Protein AF-A0A7S4W7D2-F1 (afdb_monomer)

Foldseek 3Di:
DPLVVVLVVLVVVLVVLVVVLVVLVVVLVVVLVVLVVLLVCLCVVAQVVVVVVVLPDDPLDPDDDPVPCPDPVLVVLLVVLVVLLVCLVPPVVVVQVVCCVVPVDHPNVVNPDDDSVVVSVVVSVVVVVVVVVVVVVSVLSVLSNDLQPVQDRDDPVSNVVSVVVLVVQVVLQARRNLSSSCSPPPPPDPVNVVSVQRGVVHPSVVVSVVSVVVSVVSVVVSVVSVVVVVVVVVVVVVVLVVLVVVLVVLVVVLVVDPDDPVVSVVSVVVSVVSVVVSVVSVVD

Radius of gyration: 46.89 Å; Cα contacts (8 Å, |Δi|>4): 170; chains: 1; bounding box: 117×36×134 Å

Mean predicted aligned error: 14.45 Å

Organism: NCBI:txid311494

Secondary structure (DSSP, 8-state):
--HHHHHHHHHHHHHHHHHHHHHHHHHHHHHHHHHHHHHHHHIIIIIHHHHTTT-S---SS----SSGGGSHHHHHHHHHHHHHHHHIIIIIHHHHHHHHHHH----GGGG----HHHHHHHHHHHHHHHHHHHHHHHHHHHHHH-TTGGG-S--HHHHHHHHHHHHHHHHTTPPTTHHHHHHHHTTT-HHHHHHGGGSTT-HHHHHHHHHHHHHHHHHHHHHHHHHHHHHHHHHHHHHHHHHHHHHHHHHHHHHH----HHHHHHHHHHHHHHHHHHHHHS--

Solvent-accessible surface area (backbone atoms only — not comparable to full-atom values): 15692 Å² total; per-residue (Å²): 129,54,70,65,58,52,40,52,51,44,50,49,53,30,52,53,38,54,50,49,52,54,50,49,52,52,48,50,54,52,51,30,53,49,35,50,51,50,38,52,48,44,38,66,74,48,35,51,61,46,42,76,73,68,64,74,79,68,59,74,66,83,78,68,78,79,66,58,72,76,36,69,67,45,50,52,50,45,51,50,46,41,52,52,50,54,42,30,69,74,52,46,46,63,52,32,56,53,43,30,75,75,69,73,51,80,55,58,70,82,62,69,68,73,58,48,69,56,51,42,50,50,54,50,50,54,51,52,54,50,50,52,55,51,52,54,50,50,53,52,50,50,35,60,64,31,41,63,49,93,77,58,84,60,46,76,64,55,51,55,49,53,52,49,53,49,51,51,44,34,73,72,64,19,57,60,49,57,64,48,38,38,52,78,33,62,97,74,39,75,64,45,67,54,55,60,33,42,34,73,97,16,70,49,50,55,54,51,55,52,48,52,54,50,32,52,52,33,51,53,48,40,56,51,41,53,53,51,44,53,51,51,52,53,52,48,54,50,50,52,50,51,50,49,56,50,52,52,52,50,50,55,49,59,74,70,56,96,60,57,77,66,61,47,51,54,51,52,51,51,49,52,50,51,49,55,52,52,55,58,66,74,76,111

Sequence (284 aa):
ASASSELESVSAELKDAERSSNLVAKLKTTVEAVMELMDGFAEAALREPVRNVGFDDFPDDLSFPDPLETTQVAGDTKSSIAAVRDYCDNTALPAFAALKKSSSIDLAPLCEFEEPEAVFADITAQVKQRQSLVRNAIEQVIAMLTPYKFKQMLSKEAFAQAEEEDRDLVSEGQLAGLEKVKSVYMGKSSFYKYLIKWRLNGPFLKLIDQLEVLSDELAQAVETAKKNLAALQANLLAAQKELQDNIDKLAEAALKVDNSAAEKAELEECVESLKRQSTSMATN

Nearest PDB structures (foldseek):
  3ja6-assembly1_I  TM=3.478E-01  e=6.953E-02  Escherichia coli
  5nnv-assembly2_B  TM=2.247E-01  e=2.064E+00  Bacillus subtilis subsp. subtilis str. 168
  6l7e-assembly1_B  TM=2.392E-01  e=3.822E+00  Photorhabdus luminescens
  8auc-assembly3_A  TM=2.808E-01  e=9.153E+00  Corynebacterium glutamicum ATCC 13032
  7sqc-assembly1_1K  TM=2.058E-01  e=4.942E+00  Chlamydomonas reinhardtii

Structure (mmCIF, N/CA/C/O backbone):
data_AF-A0A7S4W7D2-F1
#
_entry.id   AF-A0A7S4W7D2-F1
#
loop_
_atom_site.group_PDB
_atom_site.id
_atom_site.type_symbol
_atom_site.label_atom_id
_atom_site.label_alt_id
_atom_site.label_comp_id
_atom_site.label_asym_id
_atom_site.label_entity_id
_atom_site.label_seq_id
_atom_site.pdbx_PDB_ins_code
_atom_site.Cartn_x
_atom_site.Cartn_y
_atom_site.Cartn_z
_atom_site.occupancy
_atom_site.B_iso_or_equiv
_atom_site.auth_seq_id
_atom_site.auth_comp_id
_atom_site.auth_asym_id
_atom_site.auth_atom_id
_atom_site.pdbx_PDB_model_num
ATOM 1 N N . ALA A 1 1 ? -27.266 -18.443 43.533 1.00 50.03 1 ALA A N 1
ATOM 2 C CA . ALA A 1 1 ? -26.670 -17.097 43.438 1.00 50.03 1 ALA A CA 1
ATOM 3 C C . ALA A 1 1 ? -27.770 -16.096 43.760 1.00 50.03 1 ALA A C 1
ATOM 5 O O . ALA A 1 1 ? -28.900 -16.348 43.357 1.00 50.03 1 ALA A O 1
ATOM 6 N N . SER A 1 2 ? -27.518 -15.059 44.564 1.00 65.88 2 SER A N 1
ATOM 7 C CA . SER A 1 2 ? -28.537 -14.019 44.766 1.00 65.88 2 SER A CA 1
ATOM 8 C C . SER A 1 2 ? -28.629 -13.184 43.484 1.00 65.88 2 SER A C 1
ATOM 10 O O . SER A 1 2 ? -27.629 -13.028 42.785 1.00 65.88 2 SER A O 1
ATOM 12 N N . ALA A 1 3 ? -29.800 -12.624 43.167 1.00 66.88 3 ALA A N 1
ATOM 13 C CA . ALA A 1 3 ? -29.959 -11.751 41.995 1.00 66.88 3 ALA A CA 1
ATOM 14 C C . ALA A 1 3 ? -28.960 -10.569 41.995 1.00 66.88 3 ALA A C 1
ATOM 16 O O . ALA A 1 3 ? -28.583 -10.070 40.939 1.00 66.88 3 ALA A O 1
ATOM 17 N N . SER A 1 4 ? -28.482 -10.164 43.181 1.00 73.25 4 SER A N 1
ATOM 18 C CA . SER A 1 4 ? -27.415 -9.169 43.347 1.00 73.25 4 SER A CA 1
ATOM 19 C C . SER A 1 4 ? -26.052 -9.674 42.868 1.00 73.25 4 SER A C 1
ATOM 21 O O . SER A 1 4 ? -25.372 -8.960 42.140 1.00 73.25 4 SER A O 1
ATOM 23 N N . SER A 1 5 ? -25.654 -10.907 43.217 1.00 77.44 5 SER A N 1
ATOM 24 C CA . SER A 1 5 ? -24.346 -11.440 42.801 1.00 77.44 5 SER A CA 1
ATOM 25 C C . SER A 1 5 ? -24.274 -11.685 41.292 1.00 77.44 5 SER A C 1
ATOM 27 O O . SER A 1 5 ? -23.215 -11.562 40.688 1.00 77.44 5 SER A O 1
ATOM 29 N N . GLU A 1 6 ? -25.403 -12.046 40.678 1.00 78.44 6 GLU A N 1
ATOM 30 C CA . GLU A 1 6 ? -25.500 -12.241 39.228 1.00 78.44 6 GLU A CA 1
ATOM 31 C C . GLU A 1 6 ? -25.408 -10.903 38.475 1.00 78.44 6 GLU A C 1
ATOM 33 O O . GLU A 1 6 ? -24.648 -10.787 37.516 1.00 78.44 6 GLU A O 1
ATOM 38 N N . LEU A 1 7 ? -26.075 -9.853 38.972 1.00 83.69 7 LEU A N 1
ATOM 39 C CA . LEU A 1 7 ? -25.950 -8.496 38.430 1.00 83.69 7 LEU A CA 1
ATOM 40 C C . LEU A 1 7 ? -24.518 -7.949 38.547 1.00 83.69 7 LEU A C 1
ATOM 42 O O . LEU A 1 7 ? -24.025 -7.320 37.610 1.00 83.69 7 LEU A O 1
ATOM 46 N N . GLU A 1 8 ? -23.851 -8.180 39.681 1.00 84.19 8 GLU A N 1
ATOM 47 C CA . GLU A 1 8 ? -22.458 -7.772 39.897 1.00 84.19 8 GLU A CA 1
ATOM 48 C C . GLU A 1 8 ? -21.503 -8.450 38.907 1.00 84.19 8 GLU A C 1
ATOM 50 O O . GLU A 1 8 ? -20.660 -7.766 38.325 1.00 84.19 8 GLU A O 1
ATOM 55 N N . SER A 1 9 ? -21.673 -9.756 38.665 1.00 83.50 9 SER A N 1
ATOM 56 C CA . SER A 1 9 ? -20.850 -10.521 37.715 1.00 83.50 9 SER A CA 1
ATOM 57 C C . SER A 1 9 ? -20.992 -9.996 36.287 1.00 83.50 9 SER A C 1
ATOM 59 O O . SER A 1 9 ? -20.002 -9.615 35.668 1.00 83.50 9 SER A O 1
ATOM 61 N N . VAL A 1 10 ? -22.225 -9.889 35.782 1.00 84.50 10 VAL A N 1
ATOM 62 C CA . VAL A 1 10 ? -22.479 -9.447 34.398 1.00 84.50 10 VAL A CA 1
ATOM 63 C C . VAL A 1 10 ? -22.053 -7.985 34.198 1.00 84.50 10 VAL A C 1
ATOM 65 O O . VAL A 1 10 ? -21.522 -7.619 33.152 1.00 84.50 10 VAL A O 1
ATOM 68 N N . SER A 1 11 ? -22.207 -7.138 35.223 1.00 83.12 11 SER A N 1
ATOM 69 C CA . SER A 1 11 ? -21.730 -5.747 35.175 1.00 83.12 11 SER A CA 1
ATOM 70 C C . SER A 1 11 ? -20.203 -5.642 35.141 1.00 83.12 11 SER A C 1
ATOM 72 O O . SER A 1 11 ? -19.670 -4.689 34.570 1.00 83.12 11 SER A O 1
ATOM 74 N N . ALA A 1 12 ? -19.489 -6.572 35.781 1.00 82.81 12 ALA A N 1
ATOM 75 C CA . ALA A 1 12 ? -18.033 -6.632 35.714 1.00 82.81 12 ALA A CA 1
ATOM 76 C C . ALA A 1 12 ? -17.566 -7.078 34.321 1.00 82.81 12 ALA A C 1
ATOM 78 O O . ALA A 1 12 ? -16.702 -6.425 33.739 1.00 82.81 12 ALA A O 1
ATOM 79 N N . GLU A 1 13 ? -18.201 -8.107 33.755 1.00 82.88 13 GLU A N 1
ATOM 80 C CA . GLU A 1 13 ? -17.912 -8.593 32.400 1.00 82.88 13 GLU A CA 1
ATOM 81 C C . GLU A 1 13 ? -18.147 -7.511 31.335 1.00 82.88 13 GLU A C 1
ATOM 83 O O . GLU A 1 13 ? -17.305 -7.323 30.456 1.00 82.88 13 GLU A O 1
ATOM 88 N N . LEU A 1 14 ? -19.229 -6.728 31.451 1.00 85.12 14 LEU A N 1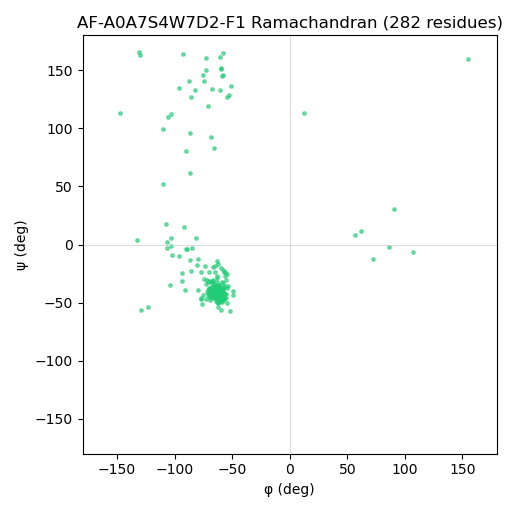
ATOM 89 C CA . LEU A 1 14 ? -19.489 -5.600 30.549 1.00 85.12 14 LEU A CA 1
ATOM 90 C C . LEU A 1 14 ? -18.372 -4.547 30.609 1.00 85.12 14 LEU A C 1
ATOM 92 O O . LEU A 1 14 ? -17.884 -4.101 29.573 1.00 85.12 14 LEU A O 1
ATOM 96 N N . LYS A 1 15 ? -17.915 -4.178 31.813 1.00 79.62 15 LYS A N 1
ATOM 97 C CA . LYS A 1 15 ? -16.810 -3.215 31.978 1.00 79.62 15 LYS A CA 1
ATOM 98 C C . LYS A 1 15 ? -15.511 -3.718 31.353 1.00 79.62 15 LYS A C 1
ATOM 100 O O . LYS A 1 15 ? -14.749 -2.924 30.797 1.00 79.62 15 LYS A O 1
ATOM 105 N N . ASP A 1 16 ? -15.243 -5.017 31.446 1.00 75.88 16 ASP A N 1
ATOM 106 C CA . ASP A 1 16 ? -14.064 -5.625 30.831 1.00 75.88 16 ASP A CA 1
ATOM 107 C C . ASP A 1 16 ? -14.169 -5.654 29.296 1.00 75.88 16 ASP A C 1
ATOM 109 O O . ASP A 1 16 ? -13.172 -5.385 28.611 1.00 75.88 16 ASP A O 1
ATOM 113 N N . ALA A 1 17 ? -15.365 -5.889 28.744 1.00 79.06 17 ALA A N 1
ATOM 114 C CA . ALA A 1 17 ? -15.634 -5.791 27.308 1.00 79.06 17 ALA A CA 1
ATOM 115 C C . ALA A 1 17 ? -15.452 -4.351 26.788 1.00 79.06 17 ALA A C 1
ATOM 117 O O . ALA A 1 17 ? -14.687 -4.126 25.844 1.00 79.06 17 ALA A O 1
ATOM 118 N N . GLU A 1 18 ? -16.036 -3.355 27.462 1.00 76.31 18 GLU A N 1
ATOM 119 C CA . GLU A 1 18 ? -15.877 -1.929 27.136 1.00 76.31 18 GLU A CA 1
ATOM 120 C C . GLU A 1 18 ? -14.408 -1.486 27.209 1.00 76.31 18 GLU A C 1
ATOM 122 O O . GLU A 1 18 ? -13.892 -0.781 26.332 1.00 76.31 18 GLU A O 1
ATOM 127 N N . ARG A 1 19 ? -13.682 -1.918 28.247 1.00 75.00 19 ARG A N 1
ATOM 128 C CA . ARG A 1 19 ? -12.246 -1.649 28.379 1.00 75.00 19 ARG A CA 1
ATOM 129 C C . ARG A 1 19 ? -11.459 -2.256 27.222 1.00 75.00 19 ARG A C 1
ATOM 131 O O . ARG A 1 19 ? -10.555 -1.605 26.696 1.00 75.00 19 ARG A O 1
ATOM 138 N N . SER A 1 20 ? -11.784 -3.485 26.834 1.00 72.50 20 SER A N 1
ATOM 139 C CA . SER A 1 20 ? -11.132 -4.176 25.722 1.00 72.50 20 SER A CA 1
ATOM 140 C C . SER A 1 20 ? -11.383 -3.454 24.399 1.00 72.50 20 SER A C 1
ATOM 142 O O . SER A 1 20 ? -10.435 -3.247 23.643 1.00 72.50 20 SER A O 1
ATOM 144 N N . SER A 1 21 ? -12.606 -2.968 24.166 1.00 78.00 21 SER A N 1
ATOM 145 C CA . SER A 1 21 ? -12.953 -2.174 22.978 1.00 78.00 21 SER A CA 1
ATOM 146 C C . SER A 1 21 ? -12.124 -0.884 22.898 1.00 78.00 21 SER A C 1
ATOM 148 O O . SER A 1 21 ? -11.480 -0.598 21.887 1.00 78.00 21 SER A O 1
ATOM 150 N N . ASN A 1 22 ? -11.988 -0.164 24.016 1.00 74.12 22 ASN A N 1
ATOM 151 C CA . ASN A 1 22 ? -11.136 1.028 24.087 1.00 74.12 22 ASN A CA 1
ATOM 152 C C . ASN A 1 22 ? -9.649 0.729 23.810 1.00 74.12 22 ASN A C 1
ATOM 154 O O . ASN A 1 22 ? -8.954 1.516 23.160 1.00 74.12 22 ASN A O 1
ATOM 158 N N . LEU A 1 23 ? -9.136 -0.406 24.297 1.00 71.69 23 LEU A N 1
ATOM 159 C CA . LEU A 1 23 ? -7.759 -0.833 24.028 1.00 71.69 23 LEU A CA 1
ATOM 160 C C . LEU A 1 23 ? -7.553 -1.203 22.557 1.00 71.69 23 LEU A C 1
ATOM 162 O O . LEU A 1 23 ? -6.511 -0.866 21.992 1.00 71.69 23 LEU A O 1
ATOM 166 N N . VAL A 1 24 ? -8.541 -1.848 21.935 1.00 79.31 24 VAL A N 1
ATOM 167 C CA . VAL A 1 24 ? -8.557 -2.143 20.499 1.00 79.31 24 VAL A CA 1
ATOM 168 C C . VAL A 1 24 ? -8.526 -0.851 19.686 1.00 79.31 24 VAL A C 1
ATOM 170 O O . VAL A 1 24 ? -7.685 -0.730 18.798 1.00 79.31 24 VAL A O 1
ATOM 173 N N . ALA A 1 25 ? -9.362 0.138 20.015 1.00 77.62 25 ALA A N 1
ATOM 174 C CA . ALA A 1 25 ? -9.363 1.434 19.337 1.00 77.62 25 ALA A CA 1
ATOM 175 C C . ALA A 1 25 ? -7.997 2.132 19.450 1.00 77.62 25 ALA A C 1
ATOM 177 O O . ALA A 1 25 ? -7.438 2.601 18.461 1.00 77.62 25 ALA A O 1
ATOM 178 N N . LYS A 1 26 ? -7.389 2.118 20.643 1.00 74.19 26 LYS A N 1
ATOM 179 C CA . LYS A 1 26 ? -6.047 2.677 20.852 1.00 74.19 26 LYS A CA 1
ATOM 180 C C . LYS A 1 26 ? -4.966 1.930 20.067 1.00 74.19 26 LYS A C 1
ATOM 182 O O . LYS A 1 26 ? -4.046 2.558 19.535 1.00 74.19 26 LYS A O 1
ATOM 187 N N . LEU A 1 27 ? -5.058 0.601 19.990 1.00 78.31 27 LEU A N 1
ATOM 188 C CA . LEU A 1 27 ? -4.169 -0.211 19.164 1.00 78.31 27 LEU A CA 1
ATOM 189 C C . LEU A 1 27 ? -4.334 0.152 17.686 1.00 78.31 27 LEU A C 1
ATOM 191 O O . LEU A 1 27 ? -3.324 0.362 17.022 1.00 78.31 27 LEU A O 1
ATOM 195 N N . LYS A 1 28 ? -5.576 0.301 17.208 1.00 83.50 28 LYS A N 1
ATOM 196 C CA . LYS A 1 28 ? -5.908 0.727 15.842 1.00 83.50 28 LYS A CA 1
ATOM 197 C C . LYS A 1 28 ? -5.169 2.020 15.483 1.00 83.50 28 LYS A C 1
ATOM 199 O O . LYS A 1 28 ? -4.328 2.009 14.587 1.00 83.50 28 LYS A O 1
ATOM 204 N N . THR A 1 29 ? -5.363 3.074 16.278 1.00 77.94 29 THR A N 1
ATOM 205 C CA . THR A 1 29 ? -4.711 4.381 16.080 1.00 77.94 29 THR A CA 1
ATOM 206 C C . THR A 1 29 ? -3.186 4.296 16.147 1.00 77.94 29 THR A C 1
ATOM 208 O O . THR A 1 29 ? -2.480 4.963 15.396 1.00 77.94 29 THR A O 1
ATOM 211 N N . THR A 1 30 ? -2.647 3.454 17.032 1.00 75.75 30 THR A N 1
ATOM 212 C CA . THR A 1 30 ? -1.192 3.263 17.135 1.00 75.75 30 THR A CA 1
ATOM 213 C C . THR A 1 30 ? -0.632 2.593 15.879 1.00 75.75 30 THR A C 1
ATOM 215 O O . THR A 1 30 ? 0.419 2.995 15.387 1.00 75.75 30 THR A O 1
ATOM 218 N N . VAL A 1 31 ? -1.320 1.582 15.341 1.00 81.38 31 VAL A N 1
ATOM 219 C CA . VAL A 1 31 ? -0.899 0.902 14.108 1.00 81.38 31 VAL A CA 1
ATOM 220 C C . VAL A 1 31 ? -1.024 1.842 12.905 1.00 81.38 31 VAL A C 1
ATOM 222 O O . VAL A 1 31 ? -0.123 1.856 12.070 1.00 81.38 31 VAL A O 1
ATOM 225 N N . GLU A 1 32 ? -2.072 2.666 12.841 1.00 86.00 32 GLU A N 1
ATOM 226 C CA . GLU A 1 32 ? -2.231 3.715 11.820 1.00 86.00 32 GLU A CA 1
ATOM 227 C C . GLU A 1 32 ? -1.060 4.704 11.836 1.00 86.00 32 GLU A C 1
ATOM 229 O O . GLU A 1 32 ? -0.446 4.934 10.796 1.00 86.00 32 GLU A O 1
ATOM 234 N N . ALA A 1 33 ? -0.658 5.187 13.016 1.00 77.94 33 ALA A N 1
ATOM 235 C CA . ALA A 1 33 ? 0.507 6.062 13.155 1.00 77.94 33 ALA A CA 1
ATOM 236 C C . ALA A 1 33 ? 1.811 5.391 12.683 1.00 77.94 33 ALA A C 1
ATOM 238 O O . ALA A 1 33 ? 2.662 6.027 12.062 1.00 77.94 33 ALA A O 1
ATOM 239 N N . VAL A 1 34 ? 1.981 4.087 12.931 1.00 82.31 34 VAL A N 1
ATOM 240 C CA . VAL A 1 34 ? 3.140 3.346 12.405 1.00 82.31 34 VAL A CA 1
ATOM 241 C C . VAL A 1 34 ? 3.108 3.285 10.878 1.00 82.31 34 VAL A C 1
ATOM 243 O O . VAL A 1 34 ? 4.154 3.428 10.249 1.00 82.31 34 VAL A O 1
ATOM 246 N N . MET A 1 35 ? 1.940 3.088 10.264 1.00 84.81 35 MET A N 1
ATOM 247 C CA . MET A 1 35 ? 1.830 3.073 8.802 1.00 84.81 35 MET A CA 1
ATOM 248 C C . MET A 1 35 ? 2.100 4.445 8.187 1.00 84.81 35 MET A C 1
ATOM 250 O O . MET A 1 35 ? 2.763 4.512 7.156 1.00 84.81 35 MET A O 1
ATOM 254 N N . GLU A 1 36 ? 1.670 5.529 8.832 1.00 82.94 36 GLU A N 1
ATOM 255 C CA . GLU A 1 36 ? 2.028 6.890 8.421 1.00 82.94 36 GLU A CA 1
ATOM 256 C C . GLU A 1 36 ? 3.552 7.092 8.430 1.00 82.94 36 GLU A C 1
ATOM 258 O O . GLU A 1 36 ? 4.128 7.564 7.450 1.00 82.94 36 GLU A O 1
ATOM 263 N N . LEU A 1 37 ? 4.236 6.635 9.484 1.00 80.19 37 LEU A N 1
ATOM 264 C CA . LEU A 1 37 ? 5.700 6.678 9.554 1.00 80.19 37 LEU A CA 1
ATOM 265 C C . LEU A 1 37 ? 6.372 5.794 8.494 1.00 80.19 37 LEU A C 1
ATOM 267 O O . LEU A 1 37 ? 7.411 6.169 7.952 1.00 80.19 37 LEU A O 1
ATOM 271 N N . MET A 1 38 ? 5.802 4.627 8.183 1.00 83.69 38 MET A N 1
ATOM 272 C CA . MET A 1 38 ? 6.298 3.761 7.108 1.00 83.69 38 MET A CA 1
ATOM 273 C C . MET A 1 38 ? 6.169 4.429 5.737 1.00 83.69 38 MET A C 1
ATOM 275 O O . MET A 1 38 ? 7.089 4.328 4.927 1.00 83.69 38 MET A O 1
ATOM 279 N N . ASP A 1 39 ? 5.058 5.116 5.473 1.00 81.19 39 ASP A N 1
ATOM 280 C CA . ASP A 1 39 ? 4.871 5.856 4.225 1.00 81.19 39 ASP A CA 1
ATOM 281 C C . ASP A 1 39 ? 5.831 7.049 4.134 1.00 81.19 39 ASP A C 1
ATOM 283 O O . ASP A 1 39 ? 6.506 7.212 3.121 1.00 81.19 39 ASP A O 1
ATOM 287 N N . GLY A 1 40 ? 5.996 7.811 5.221 1.00 78.00 40 GLY A N 1
ATOM 288 C CA . GLY A 1 40 ? 6.974 8.900 5.29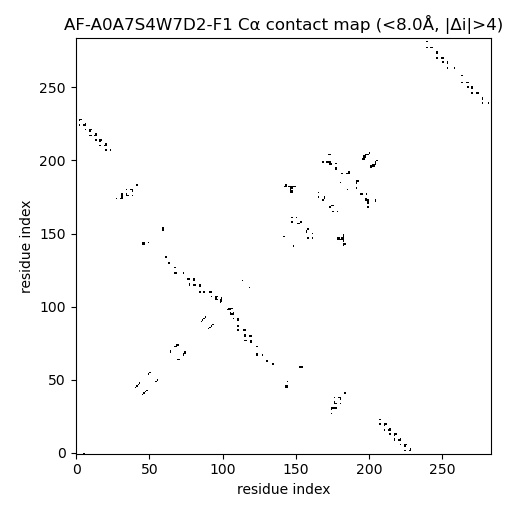0 1.00 78.00 40 GLY A CA 1
ATOM 289 C C . GLY A 1 40 ? 8.420 8.425 5.103 1.00 78.00 40 GLY A C 1
ATOM 290 O O . GLY A 1 40 ? 9.206 9.073 4.413 1.00 78.00 40 GLY A O 1
ATOM 291 N N . PHE A 1 41 ? 8.775 7.259 5.651 1.00 78.19 41 PHE A N 1
ATOM 292 C CA . PHE A 1 41 ? 10.087 6.652 5.419 1.00 78.19 41 PHE A CA 1
ATOM 293 C C . PHE A 1 41 ? 10.280 6.254 3.953 1.00 78.19 41 PHE A C 1
ATOM 295 O O . PHE A 1 41 ? 11.345 6.497 3.387 1.00 78.19 41 PHE A O 1
ATOM 302 N N . ALA A 1 42 ? 9.259 5.668 3.322 1.00 79.44 42 ALA A N 1
ATOM 303 C CA . ALA A 1 42 ? 9.293 5.365 1.897 1.00 79.44 42 ALA A CA 1
ATOM 304 C C . ALA A 1 42 ? 9.401 6.635 1.035 1.00 79.44 42 ALA A C 1
ATOM 306 O O . ALA A 1 42 ? 10.143 6.633 0.053 1.00 79.44 42 ALA A O 1
ATOM 307 N N . GLU A 1 43 ? 8.718 7.720 1.406 1.00 81.19 43 GLU A N 1
ATOM 308 C CA . GLU A 1 43 ? 8.836 9.005 0.716 1.00 81.19 43 GLU A CA 1
ATOM 309 C C . GLU A 1 43 ? 10.281 9.514 0.758 1.00 81.19 43 GLU A C 1
ATOM 311 O O . GLU A 1 43 ? 10.897 9.674 -0.293 1.00 81.19 43 GLU A O 1
ATOM 316 N N . ALA A 1 44 ? 10.854 9.664 1.954 1.00 75.94 44 ALA A N 1
ATOM 317 C CA . ALA A 1 44 ? 12.186 10.242 2.134 1.00 75.94 44 ALA A CA 1
ATOM 318 C C . ALA A 1 44 ? 13.319 9.356 1.583 1.00 75.94 44 ALA A C 1
ATOM 320 O O . ALA A 1 44 ? 14.295 9.853 1.024 1.00 75.94 44 ALA A O 1
ATOM 321 N N . ALA A 1 45 ? 13.226 8.033 1.751 1.00 74.00 45 ALA A N 1
ATOM 322 C CA . ALA A 1 45 ? 14.310 7.124 1.377 1.00 74.00 45 ALA A CA 1
ATOM 323 C C . ALA A 1 45 ? 14.272 6.696 -0.096 1.00 74.00 45 ALA A C 1
ATOM 325 O O . ALA A 1 45 ? 15.292 6.249 -0.624 1.00 74.00 45 ALA A O 1
ATOM 326 N N . LEU A 1 46 ? 13.103 6.762 -0.740 1.00 76.50 46 LEU A N 1
ATOM 327 C CA . LEU A 1 46 ? 12.880 6.141 -2.045 1.00 76.50 46 LEU A CA 1
ATOM 328 C C . LEU A 1 46 ? 12.278 7.131 -3.038 1.00 76.50 46 LEU A C 1
ATOM 330 O O . LEU A 1 46 ? 12.859 7.353 -4.096 1.00 76.50 46 LEU A O 1
ATOM 334 N N . ARG A 1 47 ? 11.130 7.734 -2.715 1.00 76.50 47 ARG A N 1
ATOM 335 C CA . ARG A 1 47 ? 10.368 8.512 -3.702 1.00 76.50 47 ARG A CA 1
ATOM 336 C C . ARG A 1 47 ? 10.980 9.883 -3.963 1.00 76.50 47 ARG A C 1
ATOM 338 O O . ARG A 1 47 ? 11.161 10.234 -5.122 1.00 76.50 47 ARG A O 1
ATOM 345 N N . GLU A 1 48 ? 11.357 10.622 -2.925 1.00 76.50 48 GLU A N 1
ATOM 346 C CA . GLU A 1 48 ? 11.981 11.943 -3.053 1.00 76.50 48 GLU A CA 1
ATOM 347 C C . GLU A 1 48 ? 13.312 11.886 -3.834 1.00 76.50 48 GLU A C 1
ATOM 349 O O . GLU A 1 48 ? 13.446 12.627 -4.811 1.00 76.50 48 GLU A O 1
ATOM 354 N N . PRO A 1 49 ? 14.265 10.976 -3.534 1.00 71.12 49 PRO A N 1
ATOM 355 C CA . PRO A 1 49 ? 15.480 10.843 -4.337 1.00 71.12 49 PRO A CA 1
ATOM 356 C C . PRO A 1 49 ? 15.208 10.526 -5.809 1.00 71.12 49 PRO A C 1
ATOM 358 O O . PRO A 1 49 ? 15.901 11.043 -6.678 1.00 71.12 49 PRO A O 1
ATOM 361 N N . VAL A 1 50 ? 14.208 9.690 -6.102 1.00 71.62 50 VAL A N 1
ATOM 362 C CA . VAL A 1 50 ? 13.865 9.308 -7.478 1.00 71.62 50 VAL A CA 1
ATOM 363 C C . VAL A 1 50 ? 13.201 10.469 -8.227 1.00 71.62 50 VAL A C 1
ATOM 365 O O . VAL A 1 50 ? 13.572 10.716 -9.372 1.00 71.62 50 VAL A O 1
ATOM 368 N N . ARG A 1 51 ? 12.301 11.236 -7.594 1.00 70.88 51 ARG A N 1
AT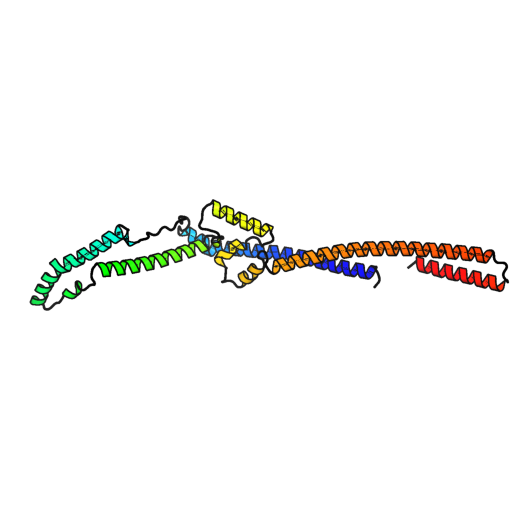OM 369 C CA . ARG A 1 51 ? 11.758 12.482 -8.176 1.00 70.88 51 ARG A CA 1
ATOM 370 C C . ARG A 1 51 ? 12.873 13.487 -8.471 1.00 70.88 51 ARG A C 1
ATOM 372 O O . ARG A 1 51 ? 12.954 14.028 -9.559 1.00 70.88 51 ARG A O 1
ATOM 379 N N . ASN A 1 52 ? 13.838 13.651 -7.569 1.00 73.69 52 ASN A N 1
ATOM 380 C CA . ASN A 1 52 ? 14.959 14.574 -7.792 1.00 73.69 52 ASN A CA 1
ATOM 381 C C . ASN A 1 52 ? 15.858 14.206 -8.995 1.00 73.69 52 ASN A C 1
ATOM 383 O O . ASN A 1 52 ? 16.657 15.032 -9.435 1.00 73.69 52 ASN A O 1
ATOM 387 N N . VAL A 1 53 ? 15.741 12.989 -9.539 1.00 67.62 53 VAL A N 1
ATOM 388 C CA . VAL A 1 53 ? 16.440 12.542 -10.759 1.00 67.62 53 VAL A CA 1
ATOM 389 C C . VAL A 1 53 ? 15.631 12.842 -12.040 1.00 67.62 53 VAL A C 1
ATOM 391 O O . VAL A 1 53 ? 16.148 12.658 -13.140 1.00 67.62 53 VAL A O 1
ATOM 394 N N . GLY A 1 54 ? 14.406 13.374 -11.925 1.00 63.84 54 GLY A N 1
ATOM 395 C CA . GLY A 1 54 ? 13.549 13.772 -13.049 1.00 63.84 54 GLY A CA 1
ATOM 396 C C . GLY A 1 54 ? 12.616 12.666 -13.551 1.00 63.84 54 GLY A C 1
ATOM 397 O O . GLY A 1 54 ? 12.321 12.603 -14.742 1.00 63.84 54 GLY A O 1
ATOM 398 N N . PHE A 1 55 ? 12.188 11.761 -12.666 1.00 64.50 55 PHE A N 1
ATOM 399 C CA . PHE A 1 55 ? 11.258 10.661 -12.974 1.00 64.50 55 PHE A CA 1
ATOM 400 C C . PHE A 1 55 ? 9.774 11.013 -12.727 1.00 64.50 55 PHE A C 1
ATOM 402 O O . PHE A 1 55 ? 8.921 10.131 -12.639 1.00 64.50 55 PHE A O 1
ATOM 409 N N . ASP A 1 56 ? 9.482 12.301 -12.587 1.00 59.12 56 ASP A N 1
ATOM 410 C CA . ASP A 1 56 ? 8.203 12.904 -12.209 1.00 59.12 56 ASP A CA 1
ATOM 411 C C . ASP A 1 56 ? 7.179 12.818 -13.352 1.00 59.12 56 ASP A C 1
ATOM 413 O O . ASP A 1 56 ? 5.988 12.632 -13.110 1.00 59.12 56 ASP A O 1
ATOM 417 N N . ASP A 1 57 ? 7.671 12.915 -14.591 1.00 56.19 57 ASP A N 1
ATOM 418 C CA . ASP A 1 57 ? 6.892 13.076 -15.822 1.00 56.19 57 ASP A CA 1
ATOM 419 C C . ASP A 1 57 ? 6.940 11.809 -16.688 1.00 56.19 57 ASP A C 1
ATOM 421 O O . ASP A 1 57 ? 7.280 11.852 -17.874 1.00 56.19 57 ASP A O 1
ATOM 425 N N . PHE A 1 58 ? 6.627 10.644 -16.116 1.00 55.69 58 PHE A N 1
ATOM 426 C CA . PHE A 1 58 ? 6.347 9.498 -16.978 1.00 55.69 58 PHE A CA 1
ATOM 427 C C . PHE A 1 58 ? 5.001 9.722 -17.674 1.00 55.69 58 PHE A C 1
ATOM 429 O O . PHE A 1 58 ? 3.992 9.827 -16.976 1.00 55.69 58 PHE A O 1
ATOM 436 N N . PRO A 1 59 ? 4.955 9.784 -19.018 1.00 53.75 59 PRO A N 1
ATOM 437 C CA . PRO A 1 59 ? 3.684 9.775 -19.722 1.00 53.75 59 PRO A CA 1
ATOM 438 C C . PRO A 1 59 ? 2.921 8.492 -19.380 1.00 53.75 59 PRO A C 1
ATOM 440 O O . PRO A 1 59 ? 3.521 7.425 -19.200 1.00 53.75 59 PRO A O 1
ATOM 443 N N . ASP A 1 60 ? 1.595 8.609 -19.308 1.00 51.16 60 ASP A N 1
ATOM 444 C CA . ASP A 1 60 ? 0.681 7.507 -18.987 1.00 51.16 60 ASP A CA 1
ATOM 445 C C . ASP A 1 60 ? 0.857 6.321 -19.961 1.00 51.16 60 ASP A C 1
ATOM 447 O O . ASP A 1 60 ? 0.632 5.161 -19.600 1.00 51.16 60 ASP A O 1
ATOM 451 N N . ASP A 1 61 ? 1.370 6.594 -21.168 1.00 53.56 61 ASP A N 1
ATOM 452 C CA . ASP A 1 61 ? 1.906 5.619 -22.104 1.00 53.56 61 ASP A CA 1
ATOM 453 C C . ASP A 1 61 ? 3.439 5.726 -22.239 1.00 53.56 61 ASP A C 1
ATOM 455 O O . ASP A 1 61 ? 4.006 6.499 -23.008 1.00 53.56 61 ASP A O 1
ATOM 459 N N . LEU A 1 62 ? 4.168 4.851 -21.545 1.00 62.03 62 LEU A N 1
ATOM 460 C CA . LEU A 1 62 ? 5.557 4.551 -21.908 1.00 62.03 62 LEU A CA 1
ATOM 461 C C . LEU A 1 62 ? 5.595 3.861 -23.277 1.00 62.03 62 LEU A C 1
ATOM 463 O O . LEU A 1 62 ? 5.634 2.628 -23.397 1.00 62.03 62 LEU A O 1
ATOM 467 N N . SER A 1 63 ? 5.554 4.685 -24.318 1.00 63.84 63 SER A N 1
ATOM 468 C CA . SER A 1 63 ? 5.544 4.263 -25.705 1.00 63.84 63 SER A CA 1
ATOM 469 C C . SER A 1 63 ? 6.976 4.072 -26.176 1.00 63.84 63 SER A C 1
ATOM 471 O O . SER A 1 63 ? 7.690 5.005 -26.545 1.00 63.84 63 SER A O 1
ATOM 473 N N . PHE A 1 64 ? 7.423 2.823 -26.122 1.00 74.75 64 PHE A N 1
ATOM 474 C CA . PHE A 1 64 ? 8.588 2.413 -26.885 1.00 74.75 64 PHE A CA 1
ATOM 475 C C . PHE A 1 64 ? 8.125 1.985 -28.282 1.00 74.75 64 PHE A C 1
ATOM 477 O O . PHE A 1 64 ? 7.109 1.292 -28.365 1.00 74.75 64 PHE A O 1
ATOM 484 N N . PRO A 1 65 ? 8.873 2.314 -29.349 1.00 77.31 65 PRO A N 1
ATOM 485 C CA . PRO A 1 65 ? 8.548 1.868 -30.698 1.00 77.31 65 PRO A CA 1
ATOM 486 C C . PRO A 1 65 ? 8.367 0.349 -30.761 1.00 77.31 65 PRO A C 1
ATOM 488 O O . PRO A 1 65 ? 9.230 -0.407 -30.303 1.00 77.31 65 PRO A O 1
ATOM 491 N N . ASP A 1 66 ? 7.244 -0.079 -31.330 1.00 77.38 66 ASP A N 1
ATOM 492 C CA . ASP A 1 66 ? 6.924 -1.476 -31.603 1.00 77.38 66 ASP A CA 1
ATOM 493 C C . ASP A 1 66 ? 6.072 -1.539 -32.889 1.00 77.38 66 ASP A C 1
ATOM 495 O O . ASP A 1 66 ? 4.965 -0.992 -32.898 1.00 77.38 66 ASP A O 1
ATOM 499 N N . PRO A 1 67 ? 6.579 -2.111 -34.001 1.00 81.62 67 PRO A N 1
ATOM 500 C CA . PRO A 1 67 ? 7.857 -2.818 -34.133 1.00 81.62 67 PRO A CA 1
ATOM 501 C C . PRO A 1 67 ? 9.068 -1.871 -34.154 1.00 81.62 67 PRO A C 1
ATOM 503 O O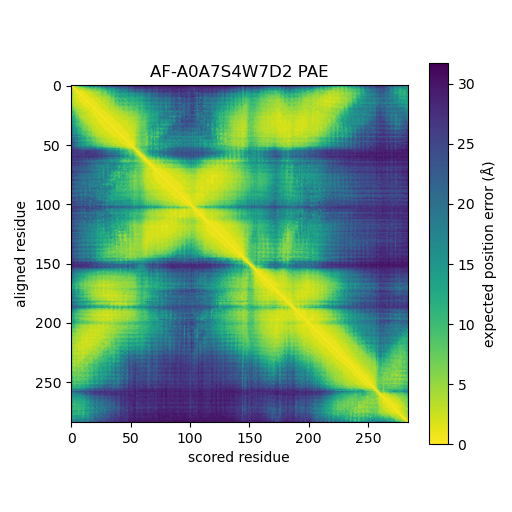 . PRO A 1 67 ? 9.050 -0.834 -34.811 1.00 81.62 67 PRO A O 1
ATOM 506 N N . LEU A 1 68 ? 10.172 -2.252 -33.504 1.00 83.56 68 LEU A N 1
ATOM 507 C CA . LEU A 1 68 ? 11.431 -1.482 -33.519 1.00 83.56 68 LEU A CA 1
ATOM 508 C C . LEU A 1 68 ? 11.974 -1.286 -34.951 1.00 83.56 68 LEU A C 1
ATOM 510 O O . LEU A 1 68 ? 12.570 -0.259 -35.285 1.00 83.56 68 LEU A O 1
ATOM 514 N N . GLU A 1 69 ? 11.728 -2.273 -35.807 1.00 86.19 69 GLU A N 1
ATOM 515 C CA . GLU A 1 69 ? 12.165 -2.333 -37.198 1.00 86.19 69 GLU A CA 1
ATOM 516 C C . GLU A 1 69 ? 11.540 -1.253 -38.086 1.00 86.19 69 GLU A C 1
ATOM 518 O O . GLU A 1 69 ? 12.078 -0.965 -39.152 1.00 86.19 69 GLU A O 1
ATOM 523 N N . THR A 1 70 ? 10.431 -0.635 -37.665 1.00 85.88 70 THR A N 1
ATOM 524 C CA . THR A 1 70 ? 9.782 0.436 -38.437 1.00 85.88 70 THR A CA 1
ATOM 525 C C . THR A 1 70 ? 10.392 1.809 -38.171 1.00 85.88 70 THR A C 1
ATOM 527 O O . THR A 1 70 ? 9.958 2.797 -38.761 1.00 85.88 70 THR A O 1
ATOM 530 N N . THR A 1 71 ? 11.365 1.910 -37.263 1.00 88.50 71 THR A N 1
ATOM 531 C CA . THR A 1 71 ? 12.032 3.180 -36.970 1.00 88.50 71 THR A CA 1
ATOM 532 C C . THR A 1 71 ? 13.009 3.556 -38.082 1.00 88.50 71 THR A C 1
ATOM 534 O O . THR A 1 71 ? 13.677 2.699 -38.663 1.00 88.50 71 THR A O 1
ATOM 537 N N . GLN A 1 72 ? 13.148 4.859 -38.346 1.00 90.44 72 GLN A N 1
ATOM 538 C CA . GLN A 1 72 ? 14.119 5.362 -39.326 1.00 90.44 72 GLN A CA 1
ATOM 539 C C . GLN A 1 72 ? 15.540 4.875 -39.007 1.00 90.44 72 GLN A C 1
ATOM 541 O O . GLN A 1 72 ? 16.246 4.405 -39.891 1.00 90.44 72 GLN A O 1
ATOM 546 N N . VAL A 1 73 ? 15.921 4.897 -37.726 1.00 88.50 73 VAL A N 1
ATOM 547 C CA . VAL A 1 73 ? 17.248 4.465 -37.263 1.00 88.50 73 VAL A CA 1
ATOM 548 C C . VAL A 1 73 ? 17.494 2.979 -37.546 1.00 88.50 73 VAL A C 1
ATOM 550 O O . VAL A 1 73 ? 18.608 2.605 -37.910 1.00 88.50 73 VAL A O 1
ATOM 553 N N . ALA A 1 74 ? 16.474 2.121 -37.432 1.00 88.94 74 ALA A N 1
ATOM 554 C CA . ALA A 1 74 ? 16.591 0.713 -37.808 1.00 88.94 74 ALA A CA 1
ATOM 555 C C . ALA A 1 74 ? 16.815 0.554 -39.324 1.00 88.94 74 ALA A C 1
ATOM 557 O O . ALA A 1 74 ? 17.692 -0.206 -39.738 1.00 88.94 74 ALA A O 1
ATOM 558 N N . GLY A 1 75 ? 16.099 1.328 -40.146 1.00 89.69 75 GLY A N 1
ATOM 559 C CA . GLY A 1 75 ? 16.319 1.383 -41.596 1.00 89.69 75 GLY A CA 1
ATOM 560 C C . GLY A 1 75 ? 17.728 1.857 -41.981 1.00 89.69 75 GLY A C 1
ATOM 561 O O . GLY A 1 75 ? 18.389 1.226 -42.811 1.00 89.69 75 GLY A O 1
ATOM 562 N N . ASP A 1 76 ? 18.223 2.914 -41.335 1.00 93.50 76 ASP A N 1
ATOM 563 C CA . ASP A 1 76 ? 19.571 3.459 -41.551 1.00 93.50 76 ASP A CA 1
ATOM 564 C C . ASP A 1 76 ? 20.661 2.470 -41.105 1.00 93.50 76 ASP A C 1
ATOM 566 O O . ASP A 1 76 ? 21.671 2.293 -41.791 1.00 93.50 76 ASP A O 1
ATOM 570 N N . THR A 1 77 ? 20.436 1.767 -39.990 1.00 91.12 77 THR A N 1
ATOM 571 C CA . THR A 1 77 ? 21.335 0.717 -39.485 1.00 91.12 77 THR A CA 1
ATOM 572 C C . THR A 1 77 ? 21.432 -0.432 -40.483 1.00 91.12 77 THR A C 1
ATOM 574 O O . THR A 1 77 ? 22.535 -0.814 -40.872 1.00 91.12 77 THR A O 1
ATOM 577 N N . LYS A 1 78 ? 20.288 -0.940 -40.964 1.00 93.25 78 LYS A N 1
ATOM 578 C CA . LYS A 1 78 ? 20.247 -1.994 -41.986 1.00 93.25 78 LYS A CA 1
ATOM 579 C C . LYS A 1 78 ? 20.990 -1.572 -43.257 1.00 93.25 78 LYS A C 1
ATOM 581 O O . LYS A 1 78 ? 21.809 -2.327 -43.776 1.00 93.25 78 LYS A O 1
ATOM 586 N N . SER A 1 79 ? 20.735 -0.351 -43.727 1.00 92.94 79 SER A N 1
ATOM 587 C CA . SER A 1 79 ? 21.369 0.199 -44.932 1.00 92.94 79 SER A CA 1
ATOM 588 C C . SER A 1 79 ? 22.882 0.354 -44.767 1.00 92.94 79 SER A C 1
ATOM 590 O O . SER A 1 79 ? 23.637 0.077 -45.694 1.00 92.94 79 SER A O 1
ATOM 592 N N . SER A 1 80 ? 23.342 0.741 -43.576 1.00 93.69 80 SER A N 1
ATOM 593 C CA . SER A 1 80 ? 24.769 0.881 -43.273 1.00 93.69 80 SER A CA 1
ATOM 594 C C . SER A 1 80 ? 25.489 -0.468 -43.250 1.00 93.69 80 SER A C 1
ATOM 596 O O . SER A 1 80 ? 26.583 -0.580 -43.795 1.00 93.69 80 SER A O 1
ATOM 598 N N . ILE A 1 81 ? 24.873 -1.510 -42.679 1.00 93.56 81 ILE A N 1
ATOM 599 C CA . ILE A 1 81 ? 25.432 -2.874 -42.687 1.00 93.56 81 ILE A CA 1
ATOM 600 C C . ILE A 1 81 ? 25.565 -3.381 -44.130 1.00 93.56 81 ILE A C 1
ATOM 602 O O . ILE A 1 81 ? 26.617 -3.899 -44.507 1.00 93.56 81 ILE A O 1
ATOM 606 N N . ALA A 1 82 ? 24.535 -3.170 -44.956 1.00 93.69 82 ALA A N 1
ATOM 607 C CA . ALA A 1 82 ? 24.581 -3.516 -46.375 1.00 93.69 82 ALA A CA 1
ATOM 608 C C . ALA A 1 82 ? 25.686 -2.745 -47.119 1.00 93.69 82 ALA A C 1
ATOM 610 O O . ALA A 1 82 ? 26.453 -3.343 -47.866 1.00 93.69 82 ALA A O 1
ATOM 611 N N . ALA A 1 83 ? 25.846 -1.444 -46.852 1.00 93.88 83 ALA A N 1
ATOM 612 C CA . ALA A 1 83 ? 26.908 -0.638 -47.454 1.00 93.88 83 ALA A CA 1
ATOM 613 C C . ALA A 1 83 ? 28.322 -1.122 -47.075 1.00 93.88 83 ALA A C 1
ATOM 615 O O . ALA A 1 83 ? 29.234 -1.065 -47.902 1.00 93.88 83 ALA A O 1
ATOM 616 N N . VAL A 1 84 ? 28.520 -1.621 -45.847 1.00 91.31 84 VAL A N 1
ATOM 617 C CA . VAL A 1 84 ? 29.795 -2.228 -45.426 1.00 91.31 84 VAL A CA 1
ATOM 618 C C . VAL A 1 84 ? 30.067 -3.519 -46.201 1.00 91.31 84 VAL A C 1
ATOM 620 O O . VAL A 1 84 ? 31.194 -3.711 -46.660 1.00 91.31 84 VAL A O 1
ATOM 623 N N . ARG A 1 85 ? 29.053 -4.373 -46.402 1.00 93.50 85 ARG A N 1
ATOM 624 C CA . ARG A 1 85 ? 29.171 -5.589 -47.228 1.00 93.50 85 ARG A CA 1
ATOM 625 C C . ARG A 1 85 ? 29.516 -5.244 -48.675 1.00 93.50 85 ARG A C 1
ATOM 627 O O . ARG A 1 85 ? 30.524 -5.729 -49.179 1.00 93.50 85 ARG A O 1
ATOM 634 N N . ASP A 1 86 ? 28.784 -4.312 -49.280 1.00 94.44 86 ASP A N 1
ATOM 635 C CA . ASP A 1 86 ? 29.040 -3.841 -50.644 1.00 94.44 86 ASP A CA 1
ATOM 636 C C . ASP A 1 86 ? 30.461 -3.285 -50.811 1.00 94.44 86 ASP A C 1
ATOM 638 O O . ASP A 1 86 ? 31.130 -3.560 -51.811 1.00 94.44 86 ASP A O 1
ATOM 642 N N . TYR A 1 87 ? 30.952 -2.511 -49.839 1.00 94.62 87 TYR A N 1
ATOM 643 C CA . TYR A 1 87 ? 32.324 -2.005 -49.864 1.00 94.62 87 TYR A CA 1
ATOM 644 C C . TYR A 1 87 ? 33.352 -3.136 -49.743 1.00 94.62 87 TYR A C 1
ATOM 646 O O . TYR A 1 87 ? 34.353 -3.144 -50.469 1.00 94.62 87 TYR A O 1
ATOM 654 N N . CYS A 1 88 ? 33.107 -4.099 -48.853 1.00 94.88 88 CYS A N 1
ATOM 655 C CA . CYS A 1 88 ? 33.955 -5.271 -48.679 1.00 94.88 88 CYS A CA 1
ATOM 656 C C . CYS A 1 88 ? 34.070 -6.090 -49.968 1.00 94.88 88 CYS A C 1
ATOM 658 O O . CYS A 1 88 ? 35.187 -6.362 -50.415 1.00 94.88 88 CYS A O 1
ATOM 660 N N . ASP A 1 89 ? 32.940 -6.391 -50.601 1.00 93.94 89 ASP A N 1
ATOM 661 C CA . ASP A 1 89 ? 32.870 -7.251 -51.781 1.00 93.94 89 ASP A CA 1
ATOM 662 C C . ASP A 1 89 ? 33.464 -6.576 -53.020 1.00 93.94 89 ASP A C 1
ATOM 664 O O . ASP A 1 89 ? 34.248 -7.180 -53.758 1.00 93.94 89 ASP A O 1
ATOM 668 N N . ASN A 1 90 ? 33.142 -5.296 -53.232 1.00 94.50 90 ASN A N 1
ATOM 669 C CA . ASN A 1 90 ? 33.487 -4.606 -54.474 1.00 94.50 90 ASN A CA 1
ATOM 670 C C . ASN A 1 90 ? 34.814 -3.838 -54.412 1.00 94.50 90 ASN A C 1
ATOM 672 O O . ASN A 1 90 ? 35.419 -3.588 -55.455 1.00 94.50 90 ASN A O 1
ATOM 676 N N . THR A 1 91 ? 35.272 -3.439 -53.220 1.00 94.00 91 THR A N 1
ATOM 677 C CA . THR A 1 91 ? 36.444 -2.556 -53.067 1.00 94.00 91 THR A CA 1
ATOM 678 C C . THR A 1 91 ? 37.542 -3.171 -52.202 1.00 94.00 91 THR A C 1
ATOM 680 O O . THR A 1 91 ? 38.693 -3.250 -52.641 1.00 94.00 91 THR A O 1
ATOM 683 N N . ALA A 1 92 ? 37.219 -3.617 -50.985 1.00 92.38 92 ALA A N 1
ATOM 684 C CA . ALA A 1 92 ? 38.233 -3.997 -50.000 1.00 92.38 92 ALA A CA 1
ATOM 685 C C . ALA A 1 92 ? 38.879 -5.358 -50.294 1.00 92.38 92 ALA A C 1
ATOM 687 O O . ALA A 1 92 ? 40.105 -5.447 -50.365 1.00 92.38 92 ALA A O 1
ATOM 688 N N . LEU A 1 93 ? 38.085 -6.410 -50.522 1.00 95.25 93 LEU A N 1
ATOM 689 C CA . LEU A 1 93 ? 38.594 -7.759 -50.792 1.00 95.25 93 LEU A CA 1
ATOM 690 C C . LEU A 1 93 ? 39.522 -7.821 -52.024 1.00 95.25 93 LEU A C 1
ATOM 692 O O . LEU A 1 93 ? 40.589 -8.437 -51.916 1.00 95.25 93 LEU A O 1
ATOM 696 N N . PRO A 1 94 ? 39.225 -7.149 -53.160 1.00 93.06 94 PRO A N 1
ATOM 697 C CA . PRO A 1 94 ? 40.164 -7.056 -54.279 1.00 93.06 94 PRO A CA 1
ATOM 698 C C . PRO A 1 94 ? 41.513 -6.430 -53.893 1.00 93.06 94 PRO A C 1
ATOM 700 O O . PRO A 1 94 ? 42.572 -6.947 -54.268 1.00 93.06 94 PRO A O 1
ATOM 703 N N . ALA A 1 95 ? 41.493 -5.346 -53.111 1.00 91.62 95 ALA A N 1
ATOM 704 C CA . ALA A 1 95 ? 42.705 -4.683 -52.635 1.00 91.62 95 ALA A CA 1
ATOM 705 C C . ALA A 1 95 ? 43.487 -5.565 -51.643 1.00 91.62 95 ALA A C 1
ATOM 707 O O . ALA A 1 95 ? 44.710 -5.691 -51.750 1.00 91.62 95 ALA A O 1
ATOM 708 N N . PHE A 1 96 ? 42.792 -6.242 -50.724 1.00 94.75 96 PHE A N 1
ATOM 709 C CA . PHE A 1 96 ? 43.388 -7.174 -49.765 1.00 94.75 96 PHE A CA 1
ATOM 710 C C . PHE A 1 96 ? 44.036 -8.376 -50.458 1.00 94.75 96 PHE A C 1
ATOM 712 O O . PHE A 1 96 ? 45.135 -8.781 -50.079 1.00 94.75 96 PHE A O 1
ATOM 719 N N . ALA A 1 97 ? 43.431 -8.901 -51.527 1.00 91.81 97 ALA A N 1
ATOM 720 C CA . ALA A 1 97 ? 44.015 -9.979 -52.320 1.00 91.81 97 ALA A CA 1
ATOM 721 C C . ALA A 1 97 ? 45.323 -9.559 -53.016 1.00 91.81 97 ALA A C 1
ATOM 723 O O . ALA A 1 97 ? 46.249 -10.367 -53.130 1.00 91.81 97 ALA A O 1
ATOM 724 N N . ALA A 1 98 ? 45.428 -8.305 -53.472 1.00 87.88 98 ALA A N 1
ATOM 725 C CA . ALA A 1 98 ? 46.669 -7.762 -54.024 1.00 87.88 98 ALA A CA 1
ATOM 726 C C . ALA A 1 98 ? 47.748 -7.598 -52.939 1.00 87.88 98 ALA A C 1
ATOM 728 O O . ALA A 1 98 ? 48.894 -8.007 -53.144 1.00 87.88 98 ALA A O 1
ATOM 729 N N . LEU A 1 99 ? 47.371 -7.083 -51.764 1.00 88.56 99 LEU A N 1
ATOM 730 C CA . LEU A 1 99 ? 48.274 -6.930 -50.624 1.00 88.56 99 LEU A CA 1
ATOM 731 C C . LEU A 1 99 ? 48.830 -8.285 -50.165 1.00 88.56 99 LEU A C 1
ATOM 733 O O . LEU A 1 99 ? 50.047 -8.436 -50.081 1.00 88.56 99 LEU A O 1
ATOM 737 N N . LYS A 1 100 ? 47.966 -9.293 -49.993 1.00 88.94 100 LYS A N 1
ATOM 738 C CA . LYS A 1 100 ? 48.338 -10.662 -49.598 1.00 88.94 100 LYS A CA 1
ATOM 739 C C . LYS A 1 100 ? 49.397 -11.278 -50.516 1.00 88.94 100 LYS A C 1
ATOM 741 O O . LYS A 1 100 ? 50.307 -11.948 -50.034 1.00 88.94 100 LYS A O 1
ATOM 746 N N . LYS A 1 101 ? 49.332 -11.004 -51.826 1.00 87.19 101 LYS A N 1
ATOM 747 C CA . LYS A 1 101 ? 50.346 -11.441 -52.807 1.00 87.19 101 LYS A CA 1
ATOM 748 C C . LYS A 1 101 ? 51.693 -10.730 -52.638 1.00 87.19 101 LYS A C 1
ATOM 750 O O . LYS A 1 101 ? 52.719 -11.321 -52.952 1.00 87.19 101 LYS A O 1
ATOM 755 N N . SER A 1 102 ? 51.688 -9.477 -52.181 1.00 85.75 102 SER A N 1
ATOM 756 C CA . SER A 1 102 ? 52.883 -8.622 -52.087 1.00 85.75 102 SER A CA 1
ATOM 757 C C . SER A 1 102 ? 53.592 -8.654 -50.728 1.00 85.75 102 SER A C 1
ATOM 759 O O . SER A 1 102 ? 54.809 -8.502 -50.681 1.00 85.75 102 SER A O 1
ATOM 761 N N . SER A 1 103 ? 52.858 -8.849 -49.627 1.00 82.88 103 SER A N 1
ATOM 762 C CA . SER A 1 103 ? 53.376 -8.693 -48.260 1.00 82.88 103 SER A CA 1
ATOM 763 C C . SER A 1 103 ? 53.031 -9.853 -47.323 1.00 82.88 103 SER A C 1
ATOM 765 O O . SER A 1 103 ? 53.359 -9.792 -46.141 1.00 82.88 103 SER A O 1
ATOM 767 N N . SER A 1 104 ? 52.386 -10.920 -47.816 1.00 83.12 104 SER A N 1
ATOM 768 C CA . SER A 1 104 ? 51.923 -12.084 -47.032 1.00 83.12 104 SER A CA 1
ATOM 769 C C . SER A 1 104 ? 50.973 -11.778 -45.859 1.00 83.12 104 SER A C 1
ATOM 771 O O . SER A 1 104 ? 50.630 -12.682 -45.102 1.00 83.12 104 SER A O 1
ATOM 773 N N . ILE A 1 105 ? 50.500 -10.535 -45.724 1.00 90.31 105 ILE A N 1
ATOM 774 C CA . ILE A 1 105 ? 49.499 -10.132 -44.730 1.00 90.31 105 ILE A CA 1
ATOM 775 C C . ILE A 1 105 ? 48.105 -10.398 -45.302 1.00 90.31 105 ILE A C 1
ATOM 777 O O . ILE A 1 105 ? 47.782 -9.926 -46.394 1.00 90.31 105 ILE A O 1
ATOM 781 N N . ASP A 1 106 ? 47.278 -11.130 -44.557 1.00 90.56 106 ASP A N 1
ATOM 782 C CA . ASP A 1 106 ? 45.895 -11.415 -44.929 1.00 90.56 106 ASP A CA 1
ATOM 783 C C . ASP A 1 106 ? 44.916 -10.552 -44.128 1.00 90.56 106 ASP A C 1
ATOM 785 O O . ASP A 1 106 ? 44.785 -10.711 -42.916 1.00 90.56 106 ASP A O 1
ATOM 789 N N . LEU A 1 107 ? 44.242 -9.631 -44.818 1.00 91.25 107 LEU A N 1
ATOM 790 C CA . LEU A 1 107 ? 43.205 -8.768 -44.245 1.00 91.25 107 LEU A CA 1
ATOM 791 C C . LEU A 1 107 ? 41.788 -9.219 -44.620 1.00 91.25 107 LEU A C 1
ATOM 793 O O . LEU A 1 107 ? 40.827 -8.605 -44.165 1.00 91.25 107 LEU A O 1
ATOM 797 N N . ALA A 1 108 ? 41.638 -10.287 -45.417 1.00 91.75 108 ALA A N 1
ATOM 798 C CA . ALA A 1 108 ? 40.325 -10.804 -45.805 1.00 91.75 108 ALA A CA 1
ATOM 799 C C . ALA A 1 108 ? 39.391 -11.101 -44.611 1.00 91.75 108 ALA A C 1
ATOM 801 O O . ALA A 1 108 ? 38.209 -10.776 -44.730 1.00 91.75 108 ALA A O 1
ATOM 802 N N . PRO A 1 109 ? 39.881 -11.587 -43.446 1.00 94.19 109 PRO A N 1
ATOM 803 C CA . PRO A 1 109 ? 39.025 -11.808 -42.277 1.00 94.19 109 PRO A CA 1
ATOM 804 C C . PRO A 1 109 ? 38.313 -10.550 -41.755 1.00 94.19 109 PRO A C 1
ATOM 806 O O . PRO A 1 109 ? 37.298 -10.661 -41.080 1.00 94.19 109 PRO A O 1
ATOM 809 N N . LEU A 1 110 ? 38.792 -9.338 -42.073 1.00 87.44 110 LEU A N 1
ATOM 810 C CA . LEU A 1 110 ? 38.110 -8.094 -41.677 1.00 87.44 110 LEU A CA 1
ATOM 811 C C . LEU A 1 110 ? 36.753 -7.903 -42.375 1.00 87.44 110 LEU A C 1
ATOM 813 O O . LEU A 1 110 ? 35.933 -7.123 -41.902 1.00 87.44 110 LEU A O 1
ATOM 817 N N . CYS A 1 111 ? 36.526 -8.604 -43.488 1.00 92.62 111 CYS A N 1
ATOM 818 C CA . CYS A 1 111 ? 35.259 -8.632 -44.217 1.00 92.62 111 CYS A CA 1
ATOM 819 C C . CYS A 1 111 ? 34.464 -9.926 -43.969 1.00 92.62 111 CYS A C 1
ATOM 821 O O . CYS A 1 111 ? 33.428 -10.143 -44.595 1.00 92.62 111 CYS A O 1
ATOM 823 N N . GLU A 1 112 ? 34.935 -10.787 -43.063 1.00 91.81 112 GLU A N 1
ATOM 824 C CA . GLU A 1 112 ? 34.301 -12.061 -42.733 1.00 91.81 112 GLU A CA 1
ATOM 825 C C . GLU A 1 112 ? 33.298 -11.870 -41.589 1.00 91.81 112 GLU A C 1
ATOM 827 O O . GLU A 1 112 ? 33.573 -12.116 -40.417 1.00 91.81 112 GLU A O 1
ATOM 832 N N . PHE A 1 113 ? 32.115 -11.382 -41.950 1.00 89.38 113 PHE A N 1
ATOM 833 C CA . PHE A 1 113 ? 30.953 -11.296 -41.070 1.00 89.38 113 PHE A CA 1
ATOM 834 C C . PHE A 1 113 ? 29.724 -11.897 -41.761 1.00 89.38 113 PHE A C 1
ATOM 836 O O . PHE A 1 113 ? 29.722 -12.115 -42.981 1.00 89.38 113 PHE A O 1
ATOM 843 N N . GLU A 1 114 ? 28.701 -12.205 -40.963 1.00 92.25 114 GLU A N 1
ATOM 844 C CA . GLU A 1 114 ? 27.441 -12.785 -41.438 1.00 92.25 114 GLU A CA 1
ATOM 845 C C . GLU A 1 114 ? 26.751 -11.899 -42.489 1.00 92.25 114 GLU A C 1
ATOM 847 O O . GLU A 1 114 ? 27.083 -10.727 -42.666 1.00 92.25 114 GLU A O 1
ATOM 852 N N . GLU A 1 115 ? 25.775 -12.458 -43.205 1.00 93.25 115 GLU A N 1
ATOM 853 C CA . GLU A 1 115 ? 25.004 -11.687 -44.183 1.00 93.25 115 GLU A CA 1
ATOM 854 C C . GLU A 1 115 ? 24.301 -10.480 -43.531 1.00 93.25 115 GLU A C 1
ATOM 856 O O . GLU A 1 115 ? 23.842 -10.591 -42.387 1.00 93.25 115 GLU A O 1
ATOM 861 N N . PRO A 1 116 ? 24.164 -9.339 -44.239 1.00 91.31 116 PRO A N 1
ATOM 862 C CA . PRO A 1 116 ? 23.598 -8.110 -43.683 1.00 91.31 116 PRO A CA 1
ATOM 863 C C . PRO A 1 116 ? 22.262 -8.288 -42.954 1.00 91.31 116 PRO A C 1
ATOM 865 O O . PRO A 1 116 ? 22.053 -7.707 -41.889 1.00 91.31 116 PRO A O 1
ATOM 868 N N . GLU A 1 117 ? 21.363 -9.116 -43.489 1.00 92.62 117 GLU A N 1
ATOM 869 C CA . GLU A 1 117 ? 20.081 -9.440 -42.865 1.00 92.62 117 GLU A CA 1
ATOM 870 C C . GLU A 1 117 ? 20.235 -10.166 -41.525 1.00 92.62 117 GLU A C 1
ATOM 872 O O . GLU A 1 117 ? 19.484 -9.868 -40.596 1.00 92.62 117 GLU A O 1
ATOM 877 N N . ALA A 1 118 ? 21.188 -11.095 -41.413 1.00 93.69 118 ALA A N 1
ATOM 878 C CA . ALA A 1 118 ? 21.444 -11.843 -40.184 1.00 93.69 118 ALA A CA 1
ATOM 879 C C . ALA A 1 118 ? 22.042 -10.933 -39.103 1.00 93.69 118 ALA A C 1
ATOM 881 O O . ALA A 1 118 ? 21.532 -10.895 -37.984 1.00 93.69 118 ALA A O 1
ATOM 882 N N . VAL A 1 119 ? 23.025 -10.103 -39.474 1.00 92.12 119 VAL A N 1
ATOM 883 C CA . VAL A 1 119 ? 23.623 -9.103 -38.573 1.00 92.12 119 VAL A CA 1
ATOM 884 C C . VAL A 1 119 ? 22.568 -8.109 -38.081 1.00 92.12 119 VAL A C 1
ATOM 886 O O . VAL A 1 119 ? 22.492 -7.806 -36.891 1.00 92.12 119 VAL A O 1
ATOM 889 N N . PHE A 1 120 ? 21.713 -7.610 -38.978 1.00 93.75 120 PHE A N 1
ATOM 890 C CA . PHE A 1 120 ? 20.637 -6.694 -38.603 1.00 93.75 120 PHE A CA 1
ATOM 891 C C . PHE A 1 120 ? 19.599 -7.357 -37.684 1.00 93.75 120 PHE A C 1
ATOM 893 O O . PHE A 1 120 ? 19.124 -6.721 -36.737 1.00 93.75 120 PHE A O 1
ATOM 900 N N . ALA A 1 121 ? 19.255 -8.623 -37.934 1.00 92.81 121 ALA A N 1
ATOM 901 C CA . ALA A 1 121 ? 18.347 -9.382 -37.081 1.00 92.81 121 ALA A CA 1
ATOM 902 C C . ALA A 1 121 ? 18.920 -9.585 -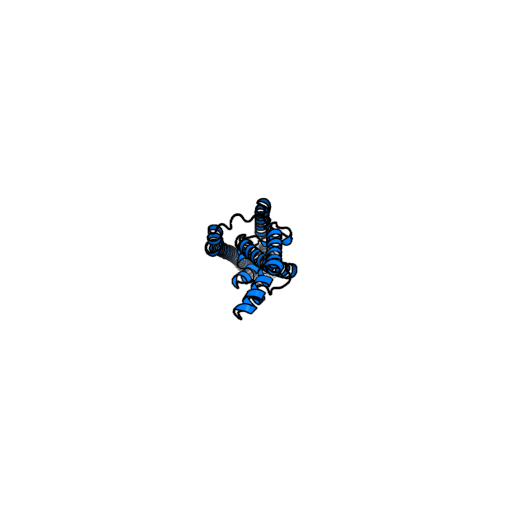35.669 1.00 92.81 121 ALA A C 1
ATOM 904 O O . ALA A 1 121 ? 18.192 -9.372 -34.698 1.00 92.81 121 ALA A O 1
ATOM 905 N N . ASP A 1 122 ? 20.210 -9.922 -35.540 1.00 92.62 122 ASP A N 1
ATOM 906 C CA . ASP A 1 122 ? 20.873 -10.051 -34.235 1.00 92.62 122 ASP A CA 1
ATOM 907 C C . ASP A 1 122 ? 20.892 -8.716 -33.478 1.00 92.62 122 ASP A C 1
ATOM 909 O O . ASP A 1 122 ? 20.394 -8.638 -32.354 1.00 92.62 122 ASP A O 1
ATOM 913 N N . ILE A 1 123 ? 21.337 -7.625 -34.114 1.00 90.62 123 ILE A N 1
ATOM 914 C CA . ILE A 1 123 ? 21.328 -6.283 -33.502 1.00 90.62 123 ILE A CA 1
ATOM 915 C C . ILE A 1 123 ? 19.918 -5.914 -33.025 1.00 90.62 123 ILE A C 1
ATOM 917 O O . ILE A 1 123 ? 19.737 -5.458 -31.894 1.00 90.62 123 ILE A O 1
ATOM 921 N N . THR A 1 124 ? 18.905 -6.148 -33.859 1.00 90.50 124 THR A N 1
ATOM 922 C CA . THR A 1 124 ? 17.505 -5.879 -33.510 1.00 90.50 124 THR A CA 1
ATOM 923 C C . THR A 1 124 ? 17.060 -6.704 -32.304 1.00 90.50 124 THR A C 1
ATOM 925 O O . THR A 1 124 ? 16.400 -6.172 -31.408 1.00 90.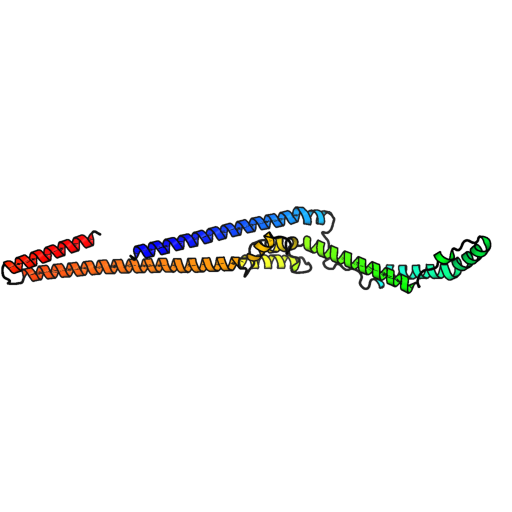50 124 THR A O 1
ATOM 928 N N . ALA A 1 125 ? 17.444 -7.981 -32.232 1.00 91.81 125 ALA A N 1
ATOM 929 C CA . ALA A 1 125 ? 17.144 -8.843 -31.094 1.00 91.81 125 ALA A CA 1
ATOM 930 C C . ALA A 1 125 ? 17.793 -8.326 -29.797 1.00 91.81 125 ALA A C 1
ATOM 932 O O . ALA A 1 125 ? 17.113 -8.244 -28.770 1.00 91.81 125 ALA A O 1
ATOM 933 N N . GLN A 1 126 ? 19.059 -7.896 -29.844 1.00 90.25 126 GLN A N 1
ATOM 934 C CA . GLN A 1 126 ? 19.754 -7.312 -28.689 1.00 90.25 126 GLN A CA 1
ATOM 935 C C . GLN A 1 126 ? 19.088 -6.009 -28.221 1.00 90.25 126 GLN A C 1
ATOM 937 O O . GLN A 1 126 ? 18.877 -5.800 -27.021 1.00 90.25 126 GLN A O 1
ATOM 942 N N . VAL A 1 127 ? 18.696 -5.137 -29.158 1.00 91.06 127 VAL A N 1
ATOM 943 C CA . VAL A 1 127 ? 17.996 -3.885 -28.835 1.00 91.06 127 VAL A CA 1
ATOM 944 C C . VAL A 1 127 ? 16.630 -4.173 -28.214 1.00 91.06 127 VAL A C 1
ATOM 946 O O . VAL A 1 127 ? 16.312 -3.598 -27.173 1.00 91.06 127 VAL A O 1
ATOM 949 N N . LYS A 1 128 ? 15.855 -5.113 -28.769 1.00 87.94 128 LYS A N 1
ATOM 950 C CA . LYS A 1 128 ? 14.566 -5.547 -28.201 1.00 87.94 128 LYS A CA 1
ATOM 951 C C . LYS A 1 128 ? 14.718 -6.118 -26.794 1.00 87.94 128 LYS A C 1
ATOM 953 O O . LYS A 1 128 ? 13.947 -5.772 -25.895 1.00 87.94 128 LYS A O 1
ATOM 958 N N . GLN A 1 129 ? 15.732 -6.950 -26.567 1.00 88.62 129 GLN A N 1
ATOM 959 C CA . GLN A 1 129 ? 16.024 -7.477 -25.236 1.00 88.62 129 GLN A CA 1
ATOM 960 C C . GLN A 1 129 ? 16.321 -6.338 -24.253 1.00 88.62 129 GLN A C 1
ATOM 962 O O . GLN A 1 129 ? 15.765 -6.297 -23.151 1.00 88.62 129 GLN A O 1
ATOM 967 N N . ARG A 1 130 ? 17.160 -5.376 -24.650 1.00 86.56 130 ARG A N 1
ATOM 968 C CA . ARG A 1 130 ? 17.500 -4.232 -23.799 1.00 86.56 130 ARG A CA 1
ATOM 969 C C . ARG A 1 130 ? 16.294 -3.332 -23.531 1.00 86.56 130 ARG A C 1
ATOM 971 O O . ARG A 1 130 ? 16.105 -2.918 -22.389 1.00 86.56 130 ARG A O 1
ATOM 978 N N . GLN A 1 131 ? 15.465 -3.078 -24.540 1.00 83.38 131 GLN A N 1
ATOM 979 C CA . GLN A 1 131 ? 14.205 -2.341 -24.430 1.00 83.38 131 GLN A CA 1
ATOM 980 C C . GLN A 1 131 ? 13.270 -2.992 -23.403 1.00 83.38 131 GLN A C 1
ATOM 982 O O . GLN A 1 131 ? 12.728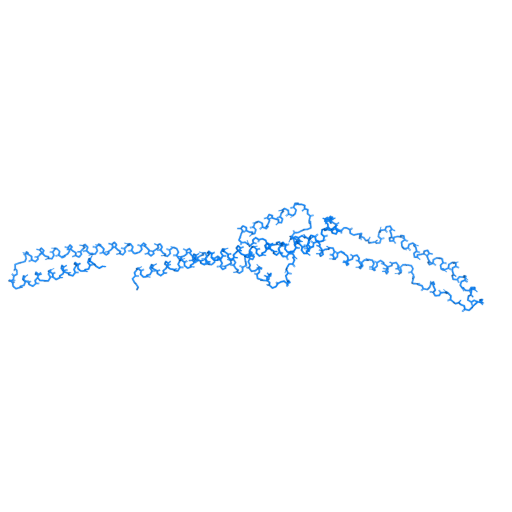 -2.293 -22.550 1.00 83.38 131 GLN A O 1
ATOM 987 N N . SER A 1 132 ? 13.135 -4.323 -23.415 1.00 83.56 132 SER A N 1
ATOM 988 C CA . SER A 1 132 ? 12.342 -5.057 -22.418 1.00 83.56 132 SER A CA 1
ATOM 989 C C . SER A 1 132 ? 12.883 -4.881 -20.994 1.00 83.56 132 SER A C 1
ATOM 991 O O . SER A 1 132 ? 12.117 -4.598 -20.074 1.00 83.56 132 SER A O 1
ATOM 993 N N . LEU A 1 133 ? 14.204 -4.976 -20.802 1.00 81.94 133 LEU A N 1
ATOM 994 C CA . LEU A 1 133 ? 14.823 -4.763 -19.488 1.00 81.94 133 LEU A CA 1
ATOM 995 C C . LEU A 1 133 ? 14.584 -3.343 -18.958 1.00 81.94 133 LEU A C 1
ATOM 997 O O . LEU A 1 133 ? 14.278 -3.173 -17.779 1.00 81.94 133 LEU A O 1
ATOM 1001 N N . VAL A 1 134 ? 14.704 -2.334 -19.824 1.00 80.88 134 VAL A N 1
ATOM 1002 C CA . VAL A 1 134 ? 14.459 -0.930 -19.464 1.00 80.88 134 VAL A CA 1
ATOM 1003 C C . VAL A 1 134 ? 12.983 -0.697 -19.148 1.00 80.88 134 VAL A C 1
ATOM 1005 O O . VAL A 1 134 ? 12.686 -0.096 -18.118 1.00 80.88 134 VAL A O 1
ATOM 1008 N N . ARG A 1 135 ? 12.061 -1.229 -19.963 1.00 80.12 135 ARG A N 1
ATOM 1009 C CA . ARG A 1 135 ? 10.614 -1.176 -19.701 1.00 80.12 135 ARG A CA 1
ATOM 1010 C C . ARG A 1 135 ? 10.290 -1.748 -18.318 1.00 80.12 135 ARG A C 1
ATOM 1012 O O . ARG A 1 135 ? 9.676 -1.061 -17.509 1.00 80.12 135 ARG A O 1
ATOM 1019 N N . ASN A 1 136 ? 10.798 -2.940 -18.004 1.00 80.31 136 ASN A N 1
ATOM 1020 C CA . ASN A 1 136 ? 10.584 -3.583 -16.705 1.00 80.31 136 ASN A CA 1
ATOM 1021 C C . ASN A 1 136 ? 11.156 -2.766 -15.535 1.00 80.31 136 ASN A C 1
ATOM 1023 O O . ASN A 1 136 ? 10.548 -2.702 -14.467 1.00 80.31 136 ASN A O 1
ATOM 1027 N N . ALA A 1 137 ? 12.334 -2.159 -15.703 1.00 77.44 137 ALA A N 1
ATOM 1028 C CA . ALA A 1 137 ? 12.943 -1.331 -14.664 1.00 77.44 137 ALA A CA 1
ATOM 1029 C C . ALA A 1 137 ? 12.118 -0.065 -14.400 1.00 77.44 137 ALA A C 1
ATOM 1031 O O . ALA A 1 137 ? 11.851 0.266 -13.247 1.00 77.44 137 ALA A O 1
ATOM 1032 N N . ILE A 1 138 ? 11.658 0.602 -15.460 1.00 76.62 138 ILE A N 1
ATOM 1033 C CA . ILE A 1 138 ? 10.792 1.777 -15.353 1.00 76.62 138 ILE A CA 1
ATOM 1034 C C . ILE A 1 138 ? 9.455 1.406 -14.708 1.00 76.62 138 ILE A C 1
ATOM 1036 O O . ILE A 1 138 ? 9.000 2.090 -13.795 1.00 76.62 138 ILE A O 1
ATOM 1040 N N . GLU A 1 139 ? 8.849 0.285 -15.099 1.00 75.06 139 GLU A N 1
ATOM 1041 C CA . GLU A 1 139 ? 7.638 -0.211 -14.449 1.00 75.06 139 GLU A CA 1
ATOM 1042 C C . GLU A 1 139 ? 7.861 -0.445 -12.948 1.00 75.06 139 GLU A C 1
ATOM 1044 O O . GLU A 1 139 ? 7.020 -0.074 -12.131 1.00 75.06 139 GLU A O 1
ATOM 1049 N N . GLN A 1 140 ? 9.002 -0.989 -12.535 1.00 73.56 140 GLN A N 1
ATOM 1050 C CA . GLN A 1 140 ? 9.307 -1.137 -11.109 1.00 73.56 140 GLN A CA 1
ATOM 1051 C C . GLN A 1 140 ? 9.482 0.212 -10.400 1.00 73.56 140 GLN A C 1
ATOM 1053 O O . GLN A 1 140 ? 8.960 0.386 -9.299 1.00 73.56 140 GLN A O 1
ATOM 1058 N N . VAL A 1 141 ? 10.147 1.180 -11.032 1.00 74.81 141 VAL A N 1
ATOM 1059 C CA . VAL A 1 141 ? 10.310 2.537 -10.487 1.00 74.81 141 VAL A CA 1
ATOM 1060 C C . VAL A 1 141 ? 8.957 3.224 -10.318 1.00 74.81 141 VAL A C 1
ATOM 1062 O O . VAL A 1 141 ? 8.652 3.711 -9.232 1.00 74.81 141 VAL A O 1
ATOM 1065 N N . ILE A 1 142 ? 8.080 3.168 -11.322 1.00 72.12 142 ILE A N 1
ATOM 1066 C CA . ILE A 1 142 ? 6.721 3.712 -11.200 1.00 72.12 142 ILE A CA 1
ATOM 1067 C C . ILE A 1 142 ? 5.973 3.005 -10.052 1.00 72.12 142 ILE A C 1
ATOM 1069 O O . ILE A 1 142 ? 5.243 3.647 -9.306 1.00 72.12 142 ILE A O 1
ATOM 1073 N N . ALA A 1 143 ? 6.172 1.690 -9.845 1.00 68.38 143 ALA A N 1
ATOM 1074 C CA . ALA A 1 143 ? 5.556 0.945 -8.725 1.00 68.38 143 ALA A CA 1
ATOM 1075 C C . ALA A 1 143 ? 5.988 1.419 -7.349 1.00 68.38 143 ALA A C 1
ATOM 1077 O O . ALA A 1 143 ? 5.210 1.339 -6.404 1.00 68.38 143 ALA A O 1
ATOM 1078 N N . MET A 1 144 ? 7.196 1.943 -7.257 1.00 68.94 144 MET A N 1
ATOM 1079 C CA . MET A 1 144 ? 7.727 2.530 -6.043 1.00 68.94 144 MET A CA 1
ATOM 1080 C C . MET A 1 144 ? 7.204 3.955 -5.813 1.00 68.94 144 MET A C 1
ATOM 1082 O O . MET A 1 144 ? 6.909 4.330 -4.676 1.00 68.94 144 MET A O 1
ATOM 1086 N N . LEU A 1 145 ? 7.087 4.737 -6.890 1.00 71.75 145 LEU A N 1
ATOM 1087 C CA . LEU A 1 145 ? 6.671 6.139 -6.855 1.00 71.75 145 LEU A CA 1
ATOM 1088 C C . LEU A 1 145 ? 5.177 6.325 -6.593 1.00 71.75 145 LEU A C 1
ATOM 1090 O O . LEU A 1 145 ? 4.788 7.334 -6.011 1.00 71.75 145 LEU A O 1
ATOM 1094 N N . THR A 1 146 ? 4.342 5.371 -7.002 1.00 70.31 146 THR A N 1
ATOM 1095 C CA . THR A 1 146 ? 2.886 5.496 -6.901 1.00 70.31 146 THR A CA 1
ATOM 1096 C C . THR A 1 146 ? 2.341 4.616 -5.769 1.00 70.31 146 THR A C 1
ATOM 1098 O O . THR A 1 146 ? 2.285 3.392 -5.925 1.00 70.31 146 THR A O 1
ATOM 1101 N N . PRO A 1 147 ? 1.864 5.200 -4.650 1.00 65.25 147 PRO A N 1
ATOM 1102 C CA . PRO A 1 147 ? 1.353 4.443 -3.503 1.00 65.25 147 PRO A CA 1
ATOM 1103 C C . PRO A 1 147 ? 0.228 3.454 -3.860 1.00 65.25 147 PRO A C 1
ATOM 1105 O O . PRO A 1 147 ? 0.157 2.378 -3.273 1.00 65.25 147 PRO A O 1
ATOM 1108 N N . TYR A 1 148 ? -0.584 3.765 -4.881 1.00 64.50 148 TYR A N 1
ATOM 1109 C CA . TYR A 1 148 ? -1.764 2.990 -5.297 1.00 64.50 148 TYR A CA 1
ATOM 1110 C C . TYR A 1 148 ? -1.598 2.203 -6.605 1.00 64.50 148 TYR A C 1
ATOM 1112 O O . T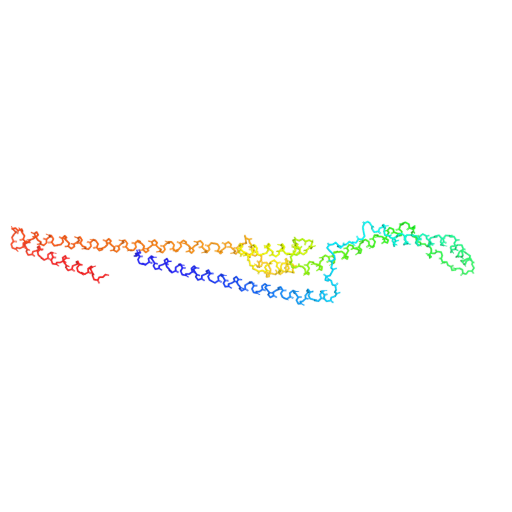YR A 1 148 ? -2.587 1.791 -7.210 1.00 64.50 148 TYR A O 1
ATOM 1120 N N . LYS A 1 149 ? -0.367 1.974 -7.078 1.00 58.09 149 LYS A N 1
ATOM 1121 C CA . LYS A 1 149 ? -0.131 1.529 -8.464 1.00 58.09 149 LYS A CA 1
ATOM 1122 C C . LYS A 1 149 ? -0.838 0.237 -8.898 1.00 58.09 149 LYS A C 1
ATOM 1124 O O . LYS A 1 149 ? -1.084 0.033 -10.081 1.00 58.09 149 LYS A O 1
ATOM 1129 N N . PHE A 1 150 ? -1.194 -0.643 -7.966 1.00 52.03 150 PHE A N 1
ATOM 1130 C CA . PHE A 1 150 ? -1.979 -1.840 -8.285 1.00 52.03 150 PHE A CA 1
ATOM 1131 C C . PHE A 1 150 ? -3.339 -1.513 -8.949 1.00 52.03 150 PHE A C 1
ATOM 1133 O O . PHE A 1 150 ? -3.880 -2.375 -9.638 1.00 52.03 150 PHE A O 1
ATOM 1140 N N . LYS A 1 151 ? -3.874 -0.292 -8.782 1.00 51.75 151 LYS A N 1
ATOM 1141 C CA . LYS A 1 151 ? -5.250 0.060 -9.163 1.00 51.75 151 LYS A CA 1
ATOM 1142 C C . LYS A 1 151 ? -5.458 0.930 -10.411 1.00 51.75 151 LYS A C 1
ATOM 1144 O O . LYS A 1 151 ? -6.620 1.150 -10.705 1.00 51.75 151 LYS A O 1
ATOM 1149 N N . GLN A 1 152 ? -4.422 1.331 -11.168 1.00 48.69 152 GLN A N 1
ATOM 1150 C CA . GLN A 1 152 ? -4.433 1.584 -12.638 1.00 48.69 152 GLN A CA 1
ATOM 1151 C C . GLN A 1 152 ? -3.357 2.581 -13.104 1.00 48.69 152 GLN A C 1
ATOM 1153 O O . GLN A 1 152 ? -2.811 3.371 -12.335 1.00 48.69 152 GLN A O 1
ATOM 1158 N N . MET A 1 153 ? -3.062 2.489 -14.406 1.00 49.28 153 MET A N 1
ATOM 1159 C CA . MET A 1 153 ? -2.184 3.355 -15.192 1.00 49.28 153 MET A CA 1
ATOM 1160 C C . MET A 1 153 ? -2.820 4.749 -15.333 1.00 49.28 153 MET A C 1
ATOM 1162 O O . MET A 1 153 ? -3.693 4.973 -16.159 1.00 49.28 153 MET A O 1
ATOM 1166 N N . LEU A 1 154 ? -2.422 5.589 -14.380 1.00 50.84 154 LEU A N 1
ATOM 1167 C CA . LEU A 1 154 ? -2.441 7.046 -14.243 1.00 50.84 154 LEU A CA 1
ATOM 1168 C C . LEU A 1 154 ? -3.284 7.865 -15.244 1.00 50.84 154 LEU A C 1
ATOM 1170 O O . LEU A 1 154 ? -2.965 8.015 -16.407 1.00 50.84 154 LEU A O 1
ATOM 1174 N N . SER A 1 155 ? -4.334 8.479 -14.705 1.00 59.16 155 SER A N 1
ATOM 1175 C CA . SER A 1 155 ? -4.768 9.842 -15.012 1.00 59.16 155 SER A CA 1
ATOM 1176 C C . SER A 1 155 ? -4.988 10.546 -13.661 1.00 59.16 155 SER A C 1
ATOM 1178 O O . SER A 1 155 ? -5.052 9.878 -12.617 1.00 59.16 155 SER A O 1
ATOM 1180 N N . LYS A 1 156 ? -5.113 11.881 -13.621 1.00 61.38 156 LYS A N 1
ATOM 1181 C CA . LYS A 1 156 ? -5.456 12.587 -12.364 1.00 61.38 156 LYS A CA 1
ATOM 1182 C C . LYS A 1 156 ? -6.782 12.092 -11.779 1.00 61.38 156 LYS A C 1
ATOM 1184 O O . LYS A 1 156 ? -6.917 12.019 -10.559 1.00 61.38 156 LYS A O 1
ATOM 1189 N N . GLU A 1 157 ? -7.727 11.715 -12.638 1.00 66.00 157 GLU A N 1
ATOM 1190 C CA . GLU A 1 157 ? -8.999 11.123 -12.229 1.00 66.00 157 GLU A CA 1
ATOM 1191 C C . GLU A 1 157 ? -8.808 9.737 -11.596 1.00 66.00 157 GLU A C 1
ATOM 1193 O O . GLU A 1 157 ? -9.390 9.469 -10.548 1.00 66.00 157 GLU A O 1
ATOM 1198 N N . ALA A 1 158 ? -7.942 8.886 -12.155 1.00 63.25 158 ALA A N 1
ATOM 1199 C CA . ALA A 1 158 ? -7.666 7.560 -11.595 1.00 63.25 158 ALA A CA 1
ATOM 1200 C C . ALA A 1 158 ? -7.003 7.630 -10.206 1.00 63.25 158 ALA A C 1
ATOM 1202 O O . ALA A 1 158 ? -7.279 6.805 -9.335 1.00 63.25 158 ALA A O 1
ATOM 1203 N N . PHE A 1 159 ? -6.152 8.634 -9.971 1.00 65.88 159 PHE A N 1
ATOM 1204 C CA . PHE A 1 159 ? -5.569 8.865 -8.648 1.00 65.88 159 PHE A CA 1
ATOM 1205 C C . PHE A 1 159 ? -6.628 9.308 -7.632 1.00 65.88 159 PHE A C 1
ATOM 1207 O O . PHE A 1 159 ? -6.696 8.754 -6.536 1.00 65.88 159 PHE A O 1
ATOM 1214 N N . ALA A 1 160 ? -7.483 10.262 -8.010 1.00 71.75 160 ALA A N 1
ATOM 1215 C CA . ALA A 1 160 ? -8.576 10.721 -7.156 1.00 71.75 160 ALA A CA 1
ATOM 1216 C C . ALA A 1 160 ? -9.550 9.581 -6.813 1.00 71.75 160 ALA A C 1
ATOM 1218 O O . ALA A 1 160 ? -9.975 9.466 -5.664 1.00 71.75 160 ALA A O 1
ATOM 1219 N N . GLN A 1 161 ? -9.838 8.708 -7.782 1.00 75.75 161 GLN A N 1
ATOM 1220 C CA . GLN A 1 161 ? -10.668 7.523 -7.582 1.00 75.75 161 GLN A CA 1
ATOM 1221 C C . GLN A 1 161 ? -10.012 6.519 -6.624 1.00 75.75 161 GLN A C 1
ATOM 1223 O O . GLN A 1 161 ? -10.676 6.000 -5.734 1.00 75.75 161 GLN A O 1
ATOM 1228 N N . ALA A 1 162 ? -8.705 6.270 -6.741 1.00 73.12 162 ALA A N 1
ATOM 1229 C CA . ALA A 1 162 ? -8.005 5.377 -5.817 1.00 73.12 162 ALA A CA 1
ATOM 1230 C C . ALA A 1 162 ? -7.998 5.910 -4.372 1.00 73.12 162 ALA A C 1
ATOM 1232 O O . ALA A 1 162 ? -8.118 5.128 -3.430 1.00 73.12 162 ALA A O 1
ATOM 1233 N N . GLU A 1 163 ? -7.881 7.228 -4.188 1.00 79.81 163 GLU A N 1
ATOM 1234 C CA . GLU A 1 163 ? -8.031 7.849 -2.869 1.00 79.81 163 GLU A CA 1
ATOM 1235 C C . GLU A 1 163 ? -9.462 7.762 -2.339 1.00 79.81 163 GLU A C 1
ATOM 1237 O O . GLU A 1 163 ? -9.656 7.613 -1.135 1.00 79.81 163 GLU A O 1
ATOM 1242 N N . GLU A 1 164 ? -10.464 7.876 -3.210 1.00 84.75 164 GLU A N 1
ATOM 1243 C CA . GLU A 1 164 ? -11.866 7.692 -2.836 1.00 84.75 164 GLU A CA 1
ATOM 1244 C C . GLU A 1 164 ? -12.134 6.260 -2.379 1.00 84.75 164 GLU A C 1
ATOM 1246 O O . GLU A 1 164 ? -12.646 6.061 -1.284 1.00 84.75 164 GLU A O 1
ATOM 1251 N N . GLU A 1 165 ? -11.651 5.269 -3.125 1.00 82.69 165 GLU A N 1
ATOM 1252 C CA . GLU A 1 165 ? -11.748 3.866 -2.730 1.00 82.69 165 GLU A CA 1
ATOM 1253 C C . GLU A 1 165 ? -11.012 3.568 -1.412 1.00 82.69 165 GLU A C 1
ATOM 1255 O O . GLU A 1 165 ? -11.482 2.756 -0.618 1.00 82.69 165 GLU A O 1
ATOM 1260 N N . ASP A 1 166 ? -9.857 4.193 -1.148 1.00 85.12 166 ASP A N 1
ATOM 1261 C CA . ASP A 1 166 ? -9.174 4.051 0.149 1.00 85.12 166 ASP A CA 1
ATOM 1262 C C . ASP A 1 166 ? -10.009 4.667 1.281 1.00 85.12 166 ASP A C 1
ATOM 1264 O O . ASP A 1 166 ? -10.137 4.060 2.345 1.00 85.12 166 ASP A O 1
ATOM 1268 N N . ARG A 1 167 ? -10.642 5.827 1.048 1.00 87.25 167 ARG A N 1
ATOM 1269 C CA . ARG A 1 167 ? -11.573 6.430 2.017 1.00 87.25 167 ARG A CA 1
ATOM 1270 C C . ARG A 1 167 ? -12.759 5.513 2.305 1.00 87.25 167 ARG A C 1
ATOM 1272 O O . ARG A 1 167 ? -13.101 5.353 3.476 1.00 87.25 167 ARG A O 1
ATOM 1279 N N . ASP A 1 168 ? -13.332 4.886 1.282 1.00 89.50 168 ASP A N 1
ATOM 1280 C CA . ASP A 1 168 ? -14.443 3.946 1.440 1.00 89.50 168 ASP A CA 1
ATOM 1281 C C . ASP A 1 168 ? -14.017 2.732 2.273 1.00 89.50 168 ASP A C 1
ATOM 1283 O O . ASP A 1 168 ? -14.659 2.408 3.272 1.00 89.50 168 ASP A O 1
ATOM 1287 N N . LEU A 1 169 ? -12.864 2.127 1.970 1.00 89.75 169 LEU A N 1
ATOM 1288 C CA . LEU A 1 169 ? -12.322 1.006 2.749 1.00 89.75 169 LEU A CA 1
ATOM 1289 C C . LEU A 1 169 ? -12.077 1.376 4.218 1.00 89.75 169 LEU A C 1
ATOM 1291 O O . LEU A 1 169 ? -12.344 0.576 5.118 1.00 89.75 169 LEU A O 1
ATOM 1295 N N . VAL A 1 170 ? -11.558 2.580 4.471 1.00 89.62 170 VAL A N 1
ATOM 1296 C CA . VAL A 1 170 ? -11.360 3.094 5.833 1.00 89.62 170 VAL A CA 1
ATOM 1297 C C . VAL A 1 170 ? -12.700 3.297 6.537 1.00 89.62 170 VAL A C 1
ATOM 1299 O O . VAL A 1 170 ? -12.823 2.950 7.714 1.00 89.62 170 VAL A O 1
ATOM 1302 N N . SER A 1 171 ? -13.714 3.797 5.827 1.00 88.75 171 SER A N 1
ATOM 1303 C CA . SER A 1 171 ? -15.071 3.950 6.364 1.00 88.75 171 SER A CA 1
ATOM 1304 C C . SER A 1 171 ? -15.712 2.607 6.731 1.00 88.75 171 SER A C 1
ATOM 1306 O O . SER A 1 171 ? -16.419 2.518 7.731 1.00 88.75 171 SER A O 1
ATOM 1308 N N . GLU A 1 172 ? -15.373 1.543 6.000 1.00 88.88 172 GLU A N 1
ATOM 1309 C CA . GLU A 1 172 ? -15.779 0.160 6.279 1.00 88.88 172 GLU A CA 1
ATOM 1310 C C . GLU A 1 172 ? -14.913 -0.528 7.356 1.00 88.88 172 GLU A C 1
ATOM 1312 O O . GLU A 1 172 ? -15.066 -1.716 7.636 1.00 88.88 172 GLU A O 1
ATOM 1317 N N . GLY A 1 173 ? -13.993 0.205 7.990 1.00 85.56 173 GLY A N 1
ATOM 1318 C CA . GLY A 1 173 ? -13.255 -0.247 9.168 1.00 85.56 173 GLY A CA 1
ATOM 1319 C C . GLY A 1 173 ? -11.789 -0.608 8.928 1.00 85.56 173 GLY A C 1
ATOM 1320 O O . GLY A 1 173 ? -11.068 -0.807 9.912 1.00 85.56 173 GLY A O 1
ATOM 1321 N N . GLN A 1 174 ? -11.301 -0.627 7.683 1.00 90.75 174 GLN A N 1
ATOM 1322 C CA . GLN A 1 174 ? -9.877 -0.839 7.395 1.00 90.75 174 GLN A CA 1
ATOM 1323 C C . GLN A 1 174 ? -9.001 0.243 8.057 1.00 90.75 174 GLN A C 1
ATOM 1325 O O . GLN A 1 174 ? -9.438 1.371 8.284 1.00 90.75 174 GLN A O 1
ATOM 1330 N N . LEU A 1 175 ? -7.749 -0.095 8.389 1.00 88.50 175 LEU A N 1
ATOM 1331 C CA . LEU A 1 175 ? -6.803 0.899 8.901 1.00 88.50 175 LEU A CA 1
ATOM 1332 C C . LEU A 1 175 ? -6.425 1.917 7.822 1.00 88.50 175 LEU A C 1
ATOM 1334 O O . LEU A 1 175 ? -6.026 1.539 6.714 1.00 88.50 175 LEU A O 1
ATOM 1338 N N . ALA A 1 176 ? -6.445 3.193 8.198 1.00 89.38 176 ALA A N 1
ATOM 1339 C CA . ALA A 1 176 ? -5.991 4.278 7.338 1.00 89.38 176 ALA A CA 1
ATOM 1340 C C . ALA A 1 176 ? -4.511 4.119 6.958 1.00 89.38 176 ALA A C 1
ATOM 1342 O O . ALA A 1 176 ? -3.665 3.872 7.812 1.00 89.38 176 ALA A O 1
ATOM 1343 N N . GLY A 1 177 ? -4.183 4.273 5.671 1.00 85.19 177 GLY A N 1
ATOM 1344 C CA . GLY A 1 177 ? -2.801 4.201 5.177 1.00 85.19 177 GLY A CA 1
ATOM 1345 C C . GLY A 1 177 ? -2.293 2.795 4.840 1.00 85.19 177 GLY A C 1
ATOM 1346 O O . GLY A 1 177 ? -1.183 2.670 4.317 1.00 85.19 177 GLY A O 1
ATOM 1347 N N . LEU A 1 178 ? -3.094 1.742 5.052 1.00 88.38 178 LEU A N 1
ATOM 1348 C CA . LEU A 1 178 ? -2.713 0.369 4.694 1.00 88.38 178 LEU A CA 1
ATOM 1349 C C . LEU A 1 178 ? -2.424 0.210 3.192 1.00 88.38 178 LEU A C 1
ATOM 1351 O O . LEU A 1 178 ? -1.462 -0.470 2.818 1.00 88.38 178 LEU A O 1
ATOM 1355 N N . GLU A 1 179 ? -3.220 0.842 2.326 1.00 86.00 179 GLU A N 1
ATOM 1356 C CA . GLU A 1 179 ? -2.990 0.780 0.879 1.00 86.00 179 GLU A CA 1
ATOM 1357 C C . GLU A 1 179 ? -1.755 1.591 0.457 1.00 86.00 179 GLU A C 1
ATOM 1359 O O . GLU A 1 179 ? -1.034 1.161 -0.440 1.00 86.00 179 GLU A O 1
ATOM 1364 N N . LYS A 1 180 ? -1.416 2.680 1.161 1.00 81.19 180 LYS A N 1
ATOM 1365 C CA . LYS A 1 180 ? -0.241 3.519 0.850 1.00 81.19 180 LYS A CA 1
ATOM 1366 C C . LYS A 1 180 ? 1.080 2.771 1.032 1.00 81.19 180 LYS A C 1
ATOM 1368 O O . LYS A 1 180 ? 1.967 2.820 0.177 1.00 81.19 180 LYS A O 1
ATOM 1373 N N . VAL A 1 181 ? 1.190 2.007 2.122 1.00 83.69 181 VAL A N 1
ATOM 1374 C CA . VAL A 1 181 ? 2.405 1.242 2.460 1.00 83.69 181 VAL A CA 1
ATOM 1375 C C . VAL A 1 181 ? 2.530 -0.069 1.671 1.00 83.69 181 VAL A C 1
ATOM 1377 O O . VAL A 1 181 ? 3.581 -0.709 1.644 1.00 83.69 181 VAL A O 1
ATOM 1380 N N . LYS A 1 182 ? 1.473 -0.507 0.989 1.00 81.00 182 LYS A N 1
ATOM 1381 C CA . LYS A 1 182 ? 1.462 -1.776 0.250 1.00 81.00 182 LYS A CA 1
ATOM 1382 C C . LYS A 1 182 ? 2.488 -1.812 -0.880 1.00 81.00 182 LYS A C 1
ATOM 1384 O O . LYS A 1 182 ? 3.216 -2.795 -0.985 1.00 81.00 182 LYS A O 1
ATOM 1389 N N . SER A 1 183 ? 2.590 -0.743 -1.668 1.00 72.25 183 SER A N 1
ATOM 1390 C CA . SER A 1 183 ? 3.501 -0.632 -2.822 1.00 72.25 183 SER A CA 1
ATOM 1391 C C . SER A 1 183 ? 4.951 -1.031 -2.507 1.00 72.25 183 SER A C 1
ATOM 1393 O O . SER A 1 183 ? 5.577 -1.781 -3.256 1.00 72.25 183 SER A O 1
ATOM 1395 N N . VAL A 1 184 ? 5.470 -0.589 -1.360 1.00 75.88 184 VAL A N 1
ATOM 1396 C CA . VAL A 1 184 ? 6.875 -0.780 -0.972 1.00 75.88 184 VAL A CA 1
ATOM 1397 C C . VAL A 1 184 ? 7.090 -2.063 -0.165 1.00 75.88 184 VAL A C 1
ATOM 1399 O O . VAL A 1 184 ? 8.090 -2.763 -0.353 1.00 75.88 184 VAL A O 1
ATOM 1402 N N . TYR A 1 185 ? 6.164 -2.396 0.737 1.00 82.56 185 TYR A N 1
ATOM 1403 C CA . TYR A 1 185 ? 6.390 -3.425 1.758 1.00 82.56 185 TYR A CA 1
ATOM 1404 C C . TYR A 1 185 ? 5.729 -4.780 1.459 1.00 82.56 185 TYR A C 1
ATOM 1406 O O . TYR A 1 185 ? 6.017 -5.767 2.154 1.00 82.56 185 TYR A O 1
ATOM 1414 N N . MET A 1 186 ? 4.878 -4.860 0.427 1.00 81.94 186 MET A N 1
ATOM 1415 C CA . MET A 1 186 ? 4.141 -6.071 0.061 1.00 81.94 186 MET A CA 1
ATOM 1416 C C . MET A 1 186 ? 5.066 -7.274 -0.153 1.00 81.94 186 MET A C 1
ATOM 1418 O O . MET A 1 186 ? 6.034 -7.233 -0.907 1.00 81.94 186 MET A O 1
ATOM 1422 N N . GLY A 1 187 ? 4.763 -8.372 0.547 1.00 69.69 187 GLY A N 1
ATOM 1423 C CA . GLY A 1 187 ? 5.477 -9.650 0.437 1.00 69.69 187 GLY A CA 1
ATOM 1424 C C . GLY A 1 187 ? 6.887 -9.682 1.044 1.00 69.69 187 GLY A C 1
ATOM 1425 O O . GLY A 1 187 ? 7.421 -10.772 1.244 1.00 69.69 187 GLY A O 1
ATOM 1426 N N . LYS A 1 188 ? 7.471 -8.527 1.391 1.00 73.81 188 LYS A N 1
ATOM 1427 C CA . LYS A 1 188 ? 8.876 -8.407 1.814 1.00 73.81 188 LYS A CA 1
ATOM 1428 C C . LYS A 1 188 ? 9.053 -8.213 3.321 1.00 73.81 188 LYS A C 1
ATOM 1430 O O . LYS A 1 188 ? 10.003 -8.741 3.889 1.00 73.81 188 LYS A O 1
ATOM 1435 N N . SER A 1 189 ? 8.137 -7.502 3.985 1.00 81.12 189 SER A N 1
ATOM 1436 C CA . SER A 1 189 ? 8.235 -7.218 5.426 1.00 81.12 189 SER A CA 1
ATOM 1437 C C . SER A 1 189 ? 7.423 -8.200 6.279 1.00 81.12 189 SER A C 1
ATOM 1439 O O . SER A 1 189 ? 6.254 -8.474 5.998 1.00 81.12 189 SER A O 1
ATOM 1441 N N . SER A 1 190 ? 8.016 -8.702 7.369 1.00 84.50 190 SER A N 1
ATOM 1442 C CA . SER A 1 190 ? 7.296 -9.469 8.397 1.00 84.50 190 SER A CA 1
ATOM 1443 C C . SER A 1 190 ? 6.197 -8.635 9.060 1.00 84.50 190 SER A C 1
ATOM 1445 O O . SER A 1 190 ? 5.117 -9.156 9.330 1.00 84.50 190 SER A O 1
ATOM 1447 N N . PHE A 1 191 ? 6.433 -7.335 9.247 1.00 85.12 191 PHE A N 1
ATOM 1448 C CA . PHE A 1 191 ? 5.444 -6.416 9.796 1.00 85.12 191 PHE A CA 1
ATOM 1449 C C . PHE A 1 191 ? 4.279 -6.189 8.825 1.00 85.12 191 PHE A C 1
ATOM 1451 O O . PHE A 1 191 ? 3.127 -6.194 9.241 1.00 85.12 191 PHE A O 1
ATOM 1458 N N . TYR A 1 192 ? 4.529 -6.138 7.512 1.00 87.00 192 TYR A N 1
ATOM 1459 C CA . TYR A 1 192 ? 3.440 -6.067 6.528 1.00 87.00 192 TYR A CA 1
ATOM 1460 C C . TYR A 1 192 ? 2.519 -7.304 6.575 1.00 87.00 192 TYR A C 1
ATOM 1462 O O . TYR A 1 192 ? 1.302 -7.187 6.443 1.00 87.00 192 TYR A O 1
ATOM 1470 N N . LYS A 1 193 ? 3.065 -8.498 6.855 1.00 88.31 193 LYS A N 1
ATOM 1471 C CA . LYS A 1 193 ? 2.255 -9.714 7.090 1.00 88.31 193 LYS A CA 1
ATOM 1472 C C . LYS A 1 193 ? 1.374 -9.614 8.344 1.00 88.31 193 LYS A C 1
ATOM 1474 O O . LYS A 1 193 ? 0.381 -10.331 8.443 1.00 88.31 193 LYS A O 1
ATOM 1479 N N . TYR A 1 194 ? 1.736 -8.772 9.309 1.00 89.88 194 TYR A N 1
ATOM 1480 C CA . TYR A 1 194 ? 0.863 -8.413 10.424 1.00 89.88 194 TYR A CA 1
ATOM 1481 C C . TYR A 1 194 ? -0.196 -7.396 9.977 1.00 89.88 194 TYR A C 1
ATOM 1483 O O . TYR A 1 194 ? -1.378 -7.628 10.216 1.00 89.88 194 TYR A O 1
ATOM 1491 N N . LEU A 1 195 ? 0.197 -6.338 9.260 1.00 90.88 195 LEU A N 1
ATOM 1492 C CA . LEU A 1 195 ? -0.711 -5.286 8.784 1.00 90.88 195 LEU A CA 1
ATOM 1493 C C . LEU A 1 195 ? -1.841 -5.827 7.898 1.00 90.88 195 LEU A C 1
ATOM 1495 O O . LEU A 1 195 ? -2.989 -5.433 8.058 1.00 90.88 195 LEU A O 1
ATOM 1499 N N . ILE A 1 196 ? -1.566 -6.808 7.032 1.00 89.75 196 ILE A N 1
ATOM 1500 C CA . ILE A 1 196 ? -2.592 -7.391 6.150 1.00 89.75 196 ILE A CA 1
ATOM 1501 C C . ILE A 1 196 ? -3.735 -8.085 6.912 1.00 89.75 196 ILE A C 1
ATOM 1503 O O . ILE A 1 196 ? -4.789 -8.341 6.339 1.00 89.75 196 ILE A O 1
ATOM 1507 N N . LYS A 1 197 ? -3.557 -8.401 8.202 1.00 90.94 197 LYS A N 1
ATOM 1508 C CA . LYS A 1 197 ? -4.615 -8.972 9.051 1.00 90.94 197 LYS A CA 1
ATOM 1509 C C . LYS A 1 197 ? -5.684 -7.946 9.444 1.00 90.94 197 LYS A C 1
ATOM 1511 O O . LYS A 1 197 ? -6.779 -8.353 9.830 1.00 90.94 197 LYS A O 1
ATOM 1516 N N . TRP A 1 198 ? -5.364 -6.658 9.322 1.00 91.06 198 TRP A N 1
ATOM 1517 C CA . TRP A 1 198 ? -6.245 -5.518 9.574 1.00 91.06 198 TRP A CA 1
ATOM 1518 C C . TRP A 1 198 ? -7.040 -5.051 8.347 1.00 91.06 198 TRP A C 1
ATOM 1520 O O . TRP A 1 198 ? -7.838 -4.124 8.456 1.00 91.06 198 TRP A O 1
ATOM 1530 N N . ARG A 1 199 ? -6.815 -5.654 7.174 1.00 91.06 199 ARG A N 1
ATOM 1531 C CA . ARG A 1 199 ? -7.589 -5.333 5.968 1.00 91.06 199 ARG A CA 1
ATOM 1532 C C . ARG A 1 199 ? -9.076 -5.624 6.170 1.00 91.06 199 ARG A C 1
ATOM 1534 O O . ARG A 1 199 ? -9.419 -6.472 6.999 1.00 91.06 199 ARG A O 1
ATOM 1541 N N . LEU A 1 200 ? -9.925 -5.033 5.336 1.00 89.56 200 LEU A N 1
ATOM 1542 C CA . LEU A 1 200 ? -11.348 -5.369 5.285 1.00 89.56 200 LEU A CA 1
ATOM 1543 C C . LEU A 1 200 ? -11.565 -6.892 5.153 1.00 89.56 200 LEU A C 1
ATOM 1545 O O . LEU A 1 200 ? -10.868 -7.568 4.391 1.00 89.56 200 LEU A O 1
ATOM 1549 N N . ASN A 1 201 ? -12.514 -7.454 5.910 1.00 86.00 201 ASN A N 1
ATOM 1550 C CA . ASN A 1 201 ? -12.747 -8.906 6.035 1.00 86.00 201 ASN A CA 1
ATOM 1551 C C . ASN A 1 201 ? -11.565 -9.708 6.628 1.00 86.00 201 ASN A C 1
ATOM 1553 O O . ASN A 1 201 ? -11.541 -10.946 6.577 1.00 86.00 201 ASN A O 1
ATOM 1557 N N . GLY A 1 202 ? -10.564 -9.020 7.179 1.00 89.50 202 GLY A N 1
ATOM 1558 C CA . GLY A 1 202 ? -9.405 -9.599 7.841 1.00 89.50 202 GLY A CA 1
ATOM 1559 C C . GLY A 1 202 ? -9.738 -10.205 9.208 1.00 89.50 202 GLY A C 1
ATOM 1560 O O . GLY A 1 202 ? -10.762 -9.887 9.813 1.00 89.50 202 GLY A O 1
ATOM 1561 N N . PRO A 1 203 ? -8.875 -11.097 9.723 1.00 91.50 203 PRO A N 1
ATOM 1562 C CA . PRO A 1 203 ? -9.113 -11.769 10.995 1.00 91.50 203 PRO A CA 1
ATOM 1563 C C . PRO A 1 203 ? -9.167 -10.809 12.188 1.00 91.50 203 PRO A C 1
ATOM 1565 O O . PRO A 1 203 ? -9.820 -11.142 13.165 1.00 91.50 203 PRO A O 1
ATOM 1568 N N . PHE A 1 204 ? -8.506 -9.647 12.138 1.00 91.38 204 PHE A N 1
ATOM 1569 C CA . PHE A 1 204 ? -8.567 -8.698 13.250 1.00 91.38 204 PHE A CA 1
ATOM 1570 C C . PHE A 1 204 ? -9.889 -7.943 13.299 1.00 91.38 204 PHE A C 1
ATOM 1572 O O . PHE A 1 204 ? -10.464 -7.890 14.374 1.00 91.38 204 PHE A O 1
ATOM 1579 N N . LEU A 1 205 ? -10.421 -7.466 12.168 1.00 88.81 205 LEU A N 1
ATOM 1580 C CA . LEU A 1 205 ? -11.749 -6.839 12.154 1.00 88.81 205 LEU A CA 1
ATOM 1581 C C . LEU A 1 205 ? -12.830 -7.806 12.645 1.00 88.81 205 LEU A C 1
ATOM 1583 O O . LEU A 1 205 ? -13.606 -7.445 13.513 1.00 88.81 205 LEU A O 1
ATOM 1587 N N . LYS A 1 206 ? -12.765 -9.083 12.251 1.00 89.50 206 LYS A N 1
ATOM 1588 C CA . LYS A 1 206 ? -13.683 -10.111 12.775 1.00 89.50 206 LYS A CA 1
ATOM 1589 C C . LYS A 1 206 ? -13.643 -10.264 14.298 1.00 89.50 206 LYS A C 1
ATOM 1591 O O . LYS A 1 206 ? -14.667 -10.556 14.902 1.00 89.50 206 LYS A O 1
ATOM 1596 N N . LEU A 1 207 ? -12.468 -10.129 14.918 1.00 87.56 207 LEU A N 1
ATOM 1597 C CA . LEU A 1 207 ? -12.346 -10.180 16.380 1.00 87.56 207 LEU A CA 1
ATOM 1598 C C . LEU A 1 207 ? -12.945 -8.931 17.038 1.00 87.56 207 LEU A C 1
ATOM 1600 O O . LEU A 1 207 ? -13.458 -9.025 18.148 1.00 87.56 207 LEU A O 1
ATOM 1604 N N . ILE A 1 208 ? -12.872 -7.783 16.363 1.00 87.25 208 ILE A N 1
ATOM 1605 C CA . ILE A 1 208 ? -13.483 -6.531 16.821 1.00 87.25 208 ILE A CA 1
ATOM 1606 C C . ILE A 1 208 ? -15.005 -6.651 16.746 1.00 87.25 208 ILE A C 1
ATOM 1608 O O . ILE A 1 208 ? -15.657 -6.436 17.761 1.00 87.25 208 ILE A O 1
ATOM 1612 N N . ASP A 1 209 ? -15.544 -7.130 15.623 1.00 88.38 209 ASP A N 1
ATOM 1613 C CA . ASP A 1 209 ? -16.983 -7.374 15.458 1.00 88.38 209 ASP A CA 1
ATOM 1614 C C . ASP A 1 209 ? -17.517 -8.325 16.547 1.00 88.38 209 ASP A C 1
ATOM 1616 O O . ASP A 1 209 ? -18.569 -8.098 17.140 1.00 88.38 209 ASP A O 1
ATOM 1620 N N . GLN A 1 210 ? -16.771 -9.392 16.863 1.00 87.12 210 GLN A N 1
ATOM 1621 C CA . GLN A 1 210 ? -17.132 -10.330 17.934 1.00 87.12 210 GLN A CA 1
ATOM 1622 C C . GLN A 1 210 ? -17.152 -9.678 19.321 1.00 87.12 210 GLN A C 1
ATOM 1624 O O . GLN A 1 210 ? -17.998 -10.022 20.145 1.00 87.12 210 GLN A O 1
ATOM 1629 N N . LEU A 1 211 ? -16.219 -8.763 19.591 1.00 85.31 211 LEU A N 1
ATOM 1630 C CA . LEU A 1 211 ? -16.164 -8.035 20.855 1.00 85.31 211 LEU A CA 1
ATOM 1631 C C . LEU A 1 211 ? -17.325 -7.041 20.986 1.00 85.31 211 LEU A C 1
ATOM 1633 O O . LEU A 1 211 ? -17.875 -6.904 22.076 1.00 85.31 211 LEU A O 1
ATOM 1637 N N . GLU A 1 212 ? -17.705 -6.379 19.893 1.00 86.25 212 GLU A N 1
ATOM 1638 C CA . GLU A 1 212 ? -18.864 -5.480 19.853 1.00 86.25 212 GLU A CA 1
ATOM 1639 C C . GLU A 1 212 ? -20.163 -6.242 20.129 1.00 86.25 212 GLU A C 1
ATOM 1641 O O . GLU A 1 212 ? -20.899 -5.874 21.043 1.00 86.25 212 GLU A O 1
ATOM 1646 N N . VAL A 1 213 ? -20.382 -7.369 19.440 1.00 90.56 213 VAL A N 1
ATOM 1647 C CA . VAL A 1 213 ? -21.545 -8.240 19.683 1.00 90.56 213 VAL A CA 1
ATOM 1648 C C . VAL A 1 213 ? -21.600 -8.697 21.142 1.00 90.56 213 VAL A C 1
ATOM 1650 O O . VAL A 1 213 ? -22.645 -8.588 21.779 1.00 90.56 213 VAL A O 1
ATOM 1653 N N . LEU A 1 214 ? -20.476 -9.157 21.702 1.00 85.75 214 LEU A N 1
ATOM 1654 C CA . LEU A 1 214 ? -20.418 -9.579 23.104 1.00 85.75 214 LEU A CA 1
ATOM 1655 C C . LEU A 1 214 ? -20.749 -8.429 24.070 1.00 85.75 214 LEU A C 1
ATOM 1657 O O . LEU A 1 214 ? -21.450 -8.636 25.060 1.00 85.75 214 LEU A O 1
ATOM 1661 N N . SER A 1 215 ? -20.256 -7.219 23.799 1.00 83.06 215 SER A N 1
ATOM 1662 C CA . SER A 1 215 ? -20.550 -6.039 24.616 1.00 83.06 215 SER A CA 1
ATOM 1663 C C . SER A 1 215 ? -22.042 -5.699 24.591 1.00 83.06 215 SER A C 1
ATOM 1665 O O . SER A 1 215 ? -22.620 -5.411 25.641 1.00 83.06 215 SER A O 1
ATOM 1667 N N . ASP A 1 216 ? -22.678 -5.773 23.421 1.00 87.88 216 ASP A N 1
ATOM 1668 C CA . ASP A 1 216 ? -24.111 -5.512 23.262 1.00 87.88 216 ASP A CA 1
ATOM 1669 C C . ASP A 1 216 ? -24.965 -6.560 23.987 1.00 87.88 216 ASP A C 1
ATOM 1671 O O . ASP A 1 216 ? -25.929 -6.218 24.680 1.00 87.88 216 ASP A O 1
ATOM 1675 N N . GLU A 1 217 ? -24.591 -7.837 23.884 1.00 89.06 217 GLU A N 1
ATOM 1676 C CA . GLU A 1 217 ? -25.238 -8.935 24.607 1.00 89.06 217 GLU A CA 1
ATOM 1677 C C . GLU A 1 217 ? -25.137 -8.743 26.129 1.00 89.06 217 GLU A C 1
ATOM 1679 O O . GLU A 1 217 ? -26.143 -8.844 26.841 1.00 89.06 217 GLU A O 1
ATOM 1684 N N . LEU A 1 218 ? -23.949 -8.395 26.637 1.00 86.44 218 LEU A N 1
ATOM 1685 C CA . LEU A 1 218 ? -23.731 -8.118 28.059 1.00 86.44 218 LEU A CA 1
ATOM 1686 C C . LEU A 1 218 ? -24.525 -6.892 28.534 1.00 86.44 218 LEU A C 1
ATOM 1688 O O . LEU A 1 218 ? -25.118 -6.927 29.614 1.00 86.44 218 LEU A O 1
ATOM 1692 N N . ALA A 1 219 ? -24.614 -5.830 27.729 1.00 87.69 219 ALA A N 1
ATOM 1693 C CA . ALA A 1 219 ? -25.413 -4.648 28.053 1.00 87.69 219 ALA A CA 1
ATOM 1694 C C . ALA A 1 219 ? -26.907 -4.986 28.193 1.00 87.69 219 ALA A C 1
ATOM 1696 O O . ALA A 1 219 ? -27.563 -4.574 29.157 1.00 87.69 219 ALA A O 1
ATOM 1697 N N . GLN A 1 220 ? -27.444 -5.798 27.278 1.00 90.88 220 GLN A N 1
ATOM 1698 C CA . GLN A 1 220 ? -28.823 -6.287 27.361 1.00 90.88 220 GLN A CA 1
ATOM 1699 C C . GLN A 1 220 ? -29.045 -7.195 28.580 1.00 90.88 220 GLN A C 1
ATOM 1701 O O . GLN A 1 220 ? -30.093 -7.114 29.237 1.00 90.88 220 GLN A O 1
ATOM 1706 N N . ALA A 1 221 ? -28.062 -8.033 28.918 1.00 85.69 221 ALA A N 1
ATOM 1707 C CA . ALA A 1 221 ? -28.112 -8.900 30.089 1.00 85.69 221 ALA A CA 1
ATOM 1708 C C . ALA A 1 221 ? -28.134 -8.093 31.400 1.00 85.69 221 ALA A C 1
ATOM 1710 O O . ALA A 1 221 ? -28.960 -8.379 32.270 1.00 85.69 221 ALA A O 1
ATOM 1711 N N . VAL A 1 222 ? -27.322 -7.033 31.519 1.00 86.62 222 VAL A N 1
ATOM 1712 C CA . VAL A 1 222 ? -27.350 -6.113 32.672 1.00 86.62 222 VAL A CA 1
ATOM 1713 C C . VAL A 1 222 ? -28.732 -5.476 32.837 1.00 86.62 222 VAL A C 1
ATOM 1715 O O . VAL A 1 222 ? -29.282 -5.469 33.941 1.00 86.62 222 VAL A O 1
ATOM 1718 N N . GLU A 1 223 ? -29.330 -4.961 31.760 1.00 88.25 223 GLU A N 1
ATOM 1719 C CA . GLU A 1 223 ? -30.663 -4.345 31.825 1.00 88.25 223 GLU A CA 1
ATOM 1720 C C . GLU A 1 223 ? -31.759 -5.347 32.208 1.00 88.25 223 GLU A C 1
ATOM 1722 O O . GLU A 1 223 ? -32.667 -5.031 32.984 1.00 88.25 223 GLU A O 1
ATOM 1727 N N . THR A 1 224 ? -31.655 -6.583 31.724 1.00 87.25 224 THR A N 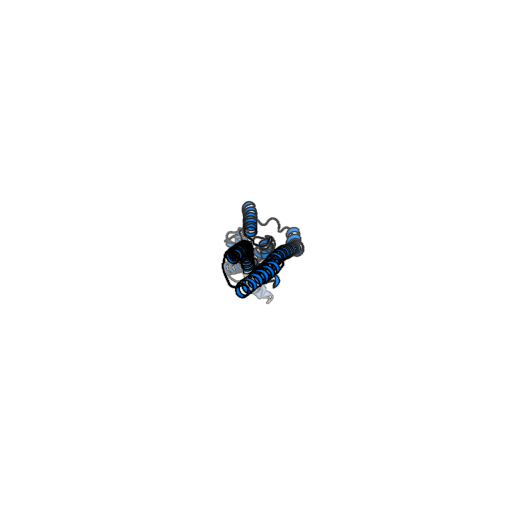1
ATOM 1728 C CA . THR A 1 224 ? -32.572 -7.666 32.099 1.00 87.25 224 THR A CA 1
ATOM 1729 C C . THR A 1 224 ? -32.421 -8.035 33.576 1.00 87.25 224 THR A C 1
ATOM 1731 O O . THR A 1 224 ? -33.419 -8.125 34.296 1.00 87.25 224 THR A O 1
ATOM 1734 N N . ALA A 1 225 ? -31.187 -8.172 34.067 1.00 82.44 225 ALA A N 1
ATOM 1735 C CA . ALA A 1 225 ? -30.906 -8.475 35.468 1.00 82.44 225 ALA A CA 1
ATOM 1736 C C . ALA A 1 225 ? -31.425 -7.376 36.413 1.00 82.44 225 ALA A C 1
ATOM 1738 O O . ALA A 1 225 ? -32.055 -7.687 37.426 1.00 82.44 225 ALA A O 1
ATOM 1739 N N . LYS A 1 226 ? -31.264 -6.092 36.055 1.00 83.94 226 LYS A N 1
ATOM 1740 C CA . LYS A 1 226 ? -31.834 -4.964 36.818 1.00 83.94 226 LYS A CA 1
ATOM 1741 C C . LYS A 1 226 ? -33.357 -5.038 36.914 1.00 83.94 226 LYS A C 1
ATOM 1743 O O . LYS A 1 226 ? -33.909 -4.860 38.000 1.00 83.94 226 LYS A O 1
ATOM 1748 N N . LYS A 1 227 ? -34.044 -5.318 35.799 1.00 86.94 227 LYS A N 1
ATOM 1749 C CA . LYS A 1 227 ? -35.510 -5.471 35.781 1.00 86.94 227 LYS A CA 1
ATOM 1750 C C . LYS A 1 227 ? -35.967 -6.626 36.674 1.00 86.94 227 LYS A C 1
ATOM 1752 O O . LYS A 1 227 ? -36.909 -6.458 37.447 1.00 86.94 227 LYS A O 1
ATOM 1757 N N . ASN A 1 228 ? -35.277 -7.764 36.614 1.00 82.75 228 ASN A N 1
ATOM 1758 C CA . ASN A 1 228 ? -35.585 -8.928 37.447 1.00 82.75 228 ASN A CA 1
ATOM 1759 C C . ASN A 1 228 ? -35.377 -8.638 38.940 1.00 82.75 228 ASN A C 1
ATOM 1761 O O . ASN A 1 228 ? -36.216 -9.013 39.759 1.00 82.75 228 ASN A O 1
ATOM 1765 N N . LEU A 1 229 ? -34.300 -7.932 39.298 1.00 80.62 229 LEU A N 1
ATOM 1766 C CA . LEU A 1 229 ? -34.021 -7.540 40.680 1.00 80.62 229 LEU A CA 1
ATOM 1767 C C . LEU A 1 229 ? -35.105 -6.596 41.223 1.00 80.62 229 LEU A C 1
ATOM 1769 O O . LEU A 1 229 ? -35.608 -6.820 42.324 1.00 80.62 229 LEU A O 1
ATOM 1773 N N . ALA A 1 230 ? -35.532 -5.606 40.434 1.00 82.56 230 ALA A N 1
ATOM 1774 C CA . ALA A 1 230 ? -36.627 -4.709 40.807 1.00 82.56 230 ALA A CA 1
ATOM 1775 C C . ALA A 1 230 ? -37.958 -5.462 41.010 1.00 82.56 230 ALA A C 1
ATOM 1777 O O . ALA A 1 230 ? -38.684 -5.199 41.969 1.00 82.56 230 ALA A O 1
ATOM 1778 N N . ALA A 1 231 ? -38.264 -6.437 40.147 1.00 84.81 231 ALA A N 1
ATOM 1779 C CA . ALA A 1 231 ? -39.454 -7.277 40.289 1.00 84.81 231 ALA A CA 1
ATOM 1780 C C . ALA A 1 231 ? -39.402 -8.155 41.553 1.00 84.81 231 ALA A C 1
ATOM 1782 O O . ALA A 1 231 ? -40.392 -8.256 42.276 1.00 84.81 231 ALA A O 1
ATOM 1783 N N . LEU A 1 232 ? -38.245 -8.751 41.861 1.00 78.19 232 LEU A N 1
ATOM 1784 C CA . LEU A 1 232 ? -38.030 -9.523 43.090 1.00 78.19 232 LEU A CA 1
ATOM 1785 C C . LEU A 1 232 ? -38.210 -8.663 44.345 1.00 78.19 232 LEU A C 1
ATOM 1787 O O . LEU A 1 232 ? -38.872 -9.102 45.281 1.00 78.19 232 LEU A O 1
ATOM 1791 N N . GLN A 1 233 ? -37.683 -7.437 44.353 1.00 78.50 233 GLN A N 1
ATOM 1792 C CA . GLN A 1 233 ? -37.879 -6.494 45.459 1.00 78.50 233 GLN A CA 1
ATOM 1793 C C . GLN A 1 233 ? -39.356 -6.127 45.644 1.00 78.50 233 GLN A C 1
ATOM 1795 O O . GLN A 1 233 ? -39.855 -6.139 46.768 1.00 78.50 233 GLN A O 1
ATOM 1800 N N . ALA A 1 234 ? -40.078 -5.854 44.553 1.00 83.06 234 ALA A N 1
ATOM 1801 C CA . ALA A 1 234 ? -41.510 -5.570 44.610 1.00 83.06 234 ALA A CA 1
ATOM 1802 C C . ALA A 1 234 ? -42.316 -6.766 45.150 1.00 83.06 234 ALA A C 1
ATOM 1804 O O . ALA A 1 234 ? -43.178 -6.589 46.010 1.00 83.06 234 ALA A O 1
ATOM 1805 N N . ASN A 1 235 ? -41.999 -7.985 44.700 1.00 81.62 235 ASN A N 1
ATOM 1806 C CA . ASN A 1 235 ? -42.628 -9.213 45.189 1.00 81.62 235 ASN A CA 1
ATOM 1807 C C . ASN A 1 235 ? -42.329 -9.459 46.674 1.00 81.62 235 ASN A C 1
ATOM 1809 O O . ASN A 1 235 ? -43.215 -9.879 47.412 1.00 81.62 235 ASN A O 1
ATOM 1813 N N . LEU A 1 236 ? -41.105 -9.173 47.124 1.00 78.19 236 LEU A N 1
ATOM 1814 C CA . LEU A 1 236 ? -40.708 -9.327 48.523 1.00 78.19 236 LEU A CA 1
ATOM 1815 C C . LEU A 1 236 ? -41.457 -8.339 49.428 1.00 78.19 236 LEU A C 1
ATOM 1817 O O . LEU A 1 236 ? -41.977 -8.744 50.465 1.00 78.19 236 LEU A O 1
ATOM 1821 N N . LEU A 1 237 ? -41.601 -7.078 49.006 1.00 80.00 237 LEU A N 1
ATOM 1822 C CA . LEU A 1 237 ? -42.416 -6.080 49.710 1.00 80.00 237 LEU A CA 1
ATOM 1823 C C . LEU A 1 237 ? -43.898 -6.477 49.765 1.00 80.00 237 LEU A C 1
ATOM 1825 O O . LEU A 1 237 ? -44.546 -6.320 50.801 1.00 80.00 237 LEU A O 1
ATOM 1829 N N . ALA A 1 238 ? -44.440 -7.008 48.666 1.00 82.88 238 ALA A N 1
ATOM 1830 C CA . ALA A 1 238 ? -45.816 -7.496 48.627 1.00 82.88 238 ALA A CA 1
ATOM 1831 C C . ALA A 1 238 ? -46.025 -8.683 49.583 1.00 82.88 238 ALA A C 1
ATOM 1833 O O . ALA A 1 238 ? -46.975 -8.672 50.363 1.00 82.88 238 ALA A O 1
ATOM 1834 N N . ALA A 1 239 ? -45.106 -9.653 49.584 1.00 76.19 239 ALA A N 1
ATOM 1835 C CA . ALA A 1 239 ? -45.148 -10.806 50.480 1.00 76.19 239 ALA A CA 1
ATOM 1836 C C . ALA A 1 239 ? -44.998 -10.407 51.958 1.00 76.19 239 ALA A C 1
ATOM 1838 O O . ALA A 1 239 ? -45.700 -10.946 52.809 1.00 76.19 239 ALA A O 1
ATOM 1839 N N . GLN A 1 240 ? -44.133 -9.434 52.274 1.00 77.06 240 GLN A N 1
ATOM 1840 C CA . GLN A 1 240 ? -44.020 -8.880 53.630 1.00 77.06 240 GLN A CA 1
ATOM 1841 C C . GLN A 1 240 ? -45.329 -8.234 54.087 1.00 77.06 240 GLN A C 1
ATOM 1843 O O . GLN A 1 240 ? -45.768 -8.458 55.214 1.00 77.06 240 GLN A O 1
ATOM 1848 N N . LYS A 1 241 ? -45.978 -7.460 53.211 1.00 82.81 241 LYS A N 1
ATOM 1849 C CA . LYS A 1 241 ? -47.272 -6.849 53.517 1.00 82.81 241 LYS A CA 1
ATOM 1850 C C . LYS A 1 241 ? -48.355 -7.903 53.750 1.00 82.81 241 LYS A C 1
ATOM 1852 O O . LYS A 1 241 ? -49.090 -7.807 54.724 1.00 82.81 241 LYS A O 1
ATOM 1857 N N . GLU A 1 242 ? -48.425 -8.922 52.899 1.00 83.25 242 GLU A N 1
ATOM 1858 C CA . GLU A 1 242 ? -49.391 -10.014 53.046 1.00 83.25 242 GLU A CA 1
ATOM 1859 C C . GLU A 1 242 ? -49.153 -10.825 54.329 1.00 83.25 242 GLU A C 1
ATOM 1861 O O . GLU A 1 242 ? -50.104 -11.165 55.034 1.00 83.25 242 GLU A O 1
ATOM 1866 N N . LEU A 1 243 ? -47.889 -11.090 54.677 1.00 78.44 243 LEU A N 1
ATOM 1867 C CA . LEU A 1 243 ? -47.525 -11.725 55.942 1.00 78.44 243 LEU A CA 1
ATOM 1868 C C . LEU A 1 243 ? -47.991 -10.883 57.136 1.00 78.44 243 LEU A C 1
ATOM 1870 O O . LEU A 1 243 ? -48.590 -11.429 58.060 1.00 78.44 243 LEU A O 1
ATOM 1874 N N . GLN A 1 244 ? -47.759 -9.569 57.103 1.00 79.19 244 GLN A N 1
ATOM 1875 C CA . GLN A 1 244 ? -48.184 -8.661 58.165 1.00 79.19 244 GLN A CA 1
ATOM 1876 C C . GLN A 1 244 ? -49.713 -8.615 58.296 1.00 79.19 244 GLN A C 1
ATOM 1878 O O . GLN A 1 244 ? -50.234 -8.795 59.395 1.00 79.19 244 GLN A O 1
ATOM 1883 N N . ASP A 1 245 ? -50.434 -8.489 57.179 1.00 84.38 245 ASP A N 1
ATOM 1884 C CA . ASP A 1 245 ? -51.900 -8.514 57.154 1.00 84.38 245 ASP A CA 1
ATOM 1885 C C . ASP A 1 245 ? -52.450 -9.841 57.716 1.00 84.38 245 ASP A C 1
ATOM 1887 O O . ASP A 1 245 ? -53.466 -9.860 58.416 1.00 84.38 245 ASP A O 1
ATOM 1891 N N . ASN A 1 246 ? -51.789 -10.969 57.433 1.00 80.62 246 ASN A N 1
ATOM 1892 C CA . ASN A 1 246 ? -52.168 -12.279 57.965 1.00 80.62 246 ASN A CA 1
ATOM 1893 C C . ASN A 1 246 ? -51.869 -12.413 59.466 1.00 80.62 246 ASN A C 1
ATOM 1895 O O . ASN A 1 246 ? -52.695 -12.967 60.190 1.00 80.62 246 ASN A O 1
ATOM 1899 N N . ILE A 1 247 ? -50.739 -11.881 59.946 1.00 79.00 247 ILE A N 1
ATOM 1900 C CA . ILE A 1 247 ? -50.417 -11.811 61.381 1.00 79.00 247 ILE A CA 1
ATOM 1901 C C . ILE A 1 247 ? -51.468 -10.979 62.122 1.00 79.00 247 ILE A C 1
ATOM 1903 O O . ILE A 1 247 ? -51.943 -11.394 63.180 1.00 79.00 247 ILE A O 1
ATOM 1907 N N . ASP A 1 248 ? -51.866 -9.834 61.567 1.00 80.12 248 ASP A N 1
ATOM 1908 C CA . ASP A 1 248 ? -52.854 -8.953 62.191 1.00 80.12 248 ASP A CA 1
ATOM 1909 C C . ASP A 1 248 ? -54.249 -9.600 62.220 1.00 80.12 248 ASP A C 1
ATOM 1911 O O . ASP A 1 248 ? -54.913 -9.589 63.260 1.00 80.12 248 ASP A O 1
ATOM 1915 N N . LYS A 1 249 ? -54.661 -10.285 61.143 1.00 82.88 249 LYS A N 1
ATOM 1916 C CA . LYS A 1 249 ? -55.891 -11.102 61.136 1.00 82.88 249 LYS A CA 1
ATOM 1917 C C . LYS A 1 249 ? -55.848 -12.242 62.155 1.00 82.88 249 LYS A C 1
ATOM 1919 O O . LYS A 1 249 ? -56.859 -12.507 62.803 1.00 82.88 249 LYS A O 1
ATOM 1924 N N . LEU A 1 250 ? -54.707 -12.922 62.298 1.00 79.44 250 LEU A N 1
ATOM 1925 C CA . LEU A 1 250 ? -54.532 -14.000 63.275 1.00 79.44 250 LEU A CA 1
ATOM 1926 C C . LEU A 1 250 ? -54.641 -13.460 64.709 1.00 79.44 250 LEU A C 1
ATOM 1928 O O . LEU A 1 250 ? -55.319 -14.062 65.538 1.00 79.44 250 LEU A O 1
ATOM 1932 N N . ALA A 1 251 ? -54.040 -12.298 64.979 1.00 77.69 251 ALA A N 1
ATOM 1933 C CA . ALA A 1 251 ? -54.131 -11.613 66.265 1.00 77.69 251 ALA A CA 1
ATOM 1934 C C . ALA A 1 251 ? -55.577 -11.207 66.598 1.00 77.69 251 ALA A C 1
ATOM 1936 O O . ALA A 1 251 ? -56.054 -11.447 67.707 1.00 77.69 251 ALA A O 1
ATOM 1937 N N . GLU A 1 252 ? -56.311 -10.644 65.634 1.00 80.75 252 GLU A N 1
ATOM 1938 C CA . GLU A 1 252 ? -57.731 -10.329 65.816 1.00 80.75 252 GLU A CA 1
ATOM 1939 C C . GLU A 1 252 ? -58.594 -11.573 66.045 1.00 80.75 252 GLU A C 1
ATOM 1941 O O . GLU A 1 252 ? -59.525 -11.536 66.853 1.00 80.75 252 GLU A O 1
ATOM 1946 N N . ALA A 1 253 ? -58.320 -12.664 65.327 1.00 76.69 253 ALA A N 1
ATOM 1947 C CA . ALA A 1 253 ? -59.033 -13.922 65.501 1.00 76.69 253 ALA A CA 1
ATOM 1948 C C . ALA A 1 253 ? -58.778 -14.502 66.897 1.00 76.69 253 ALA A C 1
ATOM 1950 O O . ALA A 1 253 ? -59.740 -14.841 67.580 1.00 76.69 253 ALA A O 1
ATOM 1951 N N . ALA A 1 254 ? -57.522 -14.521 67.359 1.00 68.50 254 ALA A N 1
ATOM 1952 C CA . ALA A 1 254 ? -57.131 -14.987 68.692 1.00 68.50 254 ALA A CA 1
ATOM 1953 C C . ALA A 1 254 ? -57.859 -14.240 69.827 1.00 68.50 254 ALA A C 1
ATOM 1955 O O . ALA A 1 254 ? -58.256 -14.848 70.820 1.00 68.50 254 ALA A O 1
ATOM 1956 N N . LEU A 1 255 ? -58.117 -12.938 69.658 1.00 69.00 255 LEU A N 1
ATOM 1957 C CA . LEU A 1 255 ? -58.877 -12.137 70.625 1.00 69.00 255 LEU A CA 1
ATOM 1958 C C . LEU A 1 255 ? -60.374 -12.492 70.680 1.00 69.00 255 LEU A C 1
ATOM 1960 O O . LEU A 1 255 ? -61.016 -12.234 71.699 1.00 69.00 255 LEU A O 1
ATOM 1964 N N . LYS A 1 256 ? -60.926 -13.071 69.605 1.00 70.31 256 LYS A N 1
ATOM 1965 C CA . LYS A 1 256 ? -62.355 -13.401 69.450 1.00 70.31 256 LYS A CA 1
ATOM 1966 C C . LYS A 1 256 ? -62.702 -14.854 69.803 1.00 70.31 256 LYS A C 1
ATOM 1968 O O . LYS A 1 256 ? -63.889 -15.167 69.861 1.00 70.31 256 LYS A O 1
ATOM 1973 N N . VAL A 1 257 ? -61.721 -15.738 70.018 1.00 63.31 257 VAL A N 1
ATOM 1974 C CA . VAL A 1 257 ? -61.982 -17.147 70.373 1.00 63.31 257 VAL A CA 1
ATOM 1975 C C . VAL A 1 257 ? -62.261 -17.299 71.873 1.00 63.31 257 VAL A C 1
ATOM 1977 O O . VAL A 1 257 ? -61.518 -16.787 72.711 1.00 63.31 257 VAL A O 1
ATOM 1980 N N . ASP A 1 258 ? -63.317 -18.045 72.206 1.00 60.78 258 ASP A N 1
ATOM 1981 C CA . ASP A 1 258 ? -63.711 -18.419 73.573 1.00 60.78 258 ASP A CA 1
ATOM 1982 C C . ASP A 1 258 ? -62.975 -19.705 74.008 1.00 60.78 258 ASP A C 1
ATOM 1984 O O . ASP A 1 258 ? -63.564 -20.768 74.193 1.00 60.78 258 ASP A O 1
ATOM 1988 N N . ASN A 1 259 ? -61.642 -19.629 74.053 1.00 61.03 259 ASN A N 1
ATOM 1989 C CA . ASN A 1 259 ? -60.753 -20.736 74.422 1.00 61.03 259 ASN A CA 1
ATOM 1990 C C . ASN A 1 259 ? -60.429 -20.733 75.922 1.00 61.03 259 ASN A C 1
ATOM 1992 O O . ASN A 1 259 ? -60.578 -19.719 76.612 1.00 61.03 259 ASN A O 1
ATOM 1996 N N . SER A 1 260 ? -59.913 -21.857 76.432 1.00 59.81 260 SER A N 1
ATOM 1997 C CA . SER A 1 260 ? -59.383 -21.905 77.797 1.00 59.81 260 SER A CA 1
ATOM 1998 C C . SER A 1 260 ? -58.233 -20.897 77.978 1.00 59.81 260 SER A C 1
ATOM 2000 O O . SER A 1 260 ? -57.508 -20.577 77.034 1.00 59.81 260 SER A O 1
ATOM 2002 N N . ALA A 1 261 ? -58.031 -20.386 79.199 1.00 69.06 261 ALA A N 1
ATOM 2003 C CA . ALA A 1 261 ? -56.998 -19.378 79.475 1.00 69.06 261 ALA A CA 1
ATOM 2004 C C . ALA A 1 261 ? -55.575 -19.822 79.065 1.00 69.06 261 ALA A C 1
ATOM 2006 O O . ALA A 1 261 ? -54.745 -18.976 78.743 1.00 69.06 261 ALA A O 1
ATOM 2007 N N . ALA A 1 262 ? -55.309 -21.134 79.048 1.00 68.12 262 ALA A N 1
ATOM 2008 C CA . ALA A 1 262 ? -54.036 -21.708 78.617 1.00 68.12 262 ALA A CA 1
ATOM 2009 C C . ALA A 1 262 ? -53.842 -21.632 77.089 1.00 68.12 262 ALA A C 1
ATOM 2011 O O . ALA A 1 262 ? -52.815 -21.150 76.627 1.00 68.12 262 ALA A O 1
ATOM 2012 N N . GLU A 1 263 ? -54.851 -22.017 76.303 1.00 67.94 263 GLU A N 1
ATOM 2013 C CA . GLU A 1 263 ? -54.799 -21.967 74.831 1.00 67.94 263 GLU A CA 1
ATOM 2014 C C . GLU A 1 263 ? -54.748 -20.527 74.303 1.00 67.94 263 GLU A C 1
ATOM 2016 O O . GLU A 1 263 ? -54.155 -20.258 73.260 1.00 67.94 263 GLU A O 1
ATOM 2021 N N . LYS A 1 264 ? -55.352 -19.579 75.030 1.00 69.12 264 LYS A N 1
ATOM 2022 C CA . LYS A 1 264 ? -55.286 -18.154 74.689 1.00 69.12 264 LYS A CA 1
ATOM 2023 C C . LYS A 1 264 ? -53.874 -17.584 74.875 1.00 69.12 264 LYS A C 1
ATOM 2025 O O . LYS A 1 264 ? -53.405 -16.850 74.011 1.00 69.12 264 LYS A O 1
ATOM 2030 N N . ALA A 1 265 ? -53.187 -17.974 75.952 1.00 74.25 265 ALA A N 1
ATOM 2031 C CA . ALA A 1 265 ? -51.808 -17.566 76.214 1.00 74.25 265 ALA A CA 1
ATOM 2032 C C . ALA A 1 265 ? -50.823 -18.138 75.176 1.00 74.25 265 ALA A C 1
ATOM 2034 O O . ALA A 1 265 ? -49.959 -17.411 74.693 1.00 74.25 265 ALA A O 1
ATOM 2035 N N . GLU A 1 266 ? -50.990 -19.403 74.770 1.00 76.12 266 GLU A N 1
ATOM 2036 C CA . GLU A 1 266 ? -50.165 -20.015 73.714 1.00 76.12 266 GLU A CA 1
ATOM 2037 C C . GLU A 1 266 ? -50.370 -19.344 72.344 1.00 76.12 266 GLU A C 1
ATOM 2039 O O . GLU A 1 266 ? -49.408 -19.132 71.602 1.00 76.12 266 GLU A O 1
ATOM 2044 N N . LEU A 1 267 ? -51.608 -18.959 72.004 1.00 74.56 267 LEU A N 1
ATOM 2045 C CA . LEU A 1 267 ? -51.895 -18.222 70.768 1.00 74.56 267 LEU A CA 1
ATOM 2046 C C . LEU A 1 267 ? -51.289 -16.813 70.774 1.00 74.56 267 LEU A C 1
ATOM 2048 O O . LEU A 1 267 ? -50.744 -16.383 69.757 1.00 74.56 267 LEU A O 1
ATOM 2052 N N . GLU A 1 268 ? -51.358 -16.099 71.898 1.00 75.81 268 GLU A N 1
ATOM 2053 C CA . GLU A 1 268 ? -50.742 -14.774 72.046 1.00 75.81 268 GLU A CA 1
ATOM 2054 C C . GLU A 1 268 ? -49.210 -14.844 71.939 1.00 75.81 268 GLU A C 1
ATOM 2056 O O . GLU A 1 268 ? -48.606 -14.032 71.234 1.00 75.81 268 GLU A O 1
ATOM 2061 N N . GLU A 1 269 ? -48.579 -15.853 72.545 1.00 81.38 269 GLU A N 1
ATOM 2062 C CA . GLU A 1 269 ? -47.133 -16.078 72.442 1.00 81.38 269 GLU A CA 1
ATOM 2063 C C . GLU A 1 269 ? -46.709 -16.449 71.010 1.00 81.38 269 GLU A C 1
ATOM 2065 O O . GLU A 1 269 ? -45.699 -15.952 70.500 1.00 81.38 269 GLU A O 1
ATOM 2070 N N . CYS A 1 270 ? -47.513 -17.256 70.309 1.00 79.75 270 CYS A N 1
ATOM 2071 C CA . CYS A 1 270 ? -47.291 -17.585 68.901 1.00 79.75 270 CYS A CA 1
ATOM 2072 C C . CYS A 1 270 ? -47.391 -16.340 67.998 1.00 79.75 270 CYS A C 1
ATOM 2074 O O . CYS A 1 270 ? -46.537 -16.128 67.133 1.00 79.75 270 CYS A O 1
ATOM 2076 N N . VAL A 1 271 ? -48.380 -15.469 68.234 1.00 79.25 271 VAL A N 1
ATOM 2077 C CA . VAL A 1 271 ? -48.538 -14.193 67.514 1.00 79.25 271 VAL A CA 1
ATOM 2078 C C . VAL A 1 271 ? -47.367 -13.248 67.791 1.00 79.25 271 VAL A C 1
ATOM 2080 O O . VAL A 1 271 ? -46.843 -12.639 66.857 1.00 79.25 271 VAL A O 1
ATOM 2083 N N . GLU A 1 272 ? -46.917 -13.122 69.042 1.00 80.56 272 GLU A N 1
ATOM 2084 C CA . GLU A 1 272 ? -45.738 -12.312 69.374 1.00 80.56 272 GLU A CA 1
ATOM 2085 C C . GLU A 1 272 ? -44.459 -12.853 68.727 1.00 80.56 272 GLU A C 1
ATOM 2087 O O . GLU A 1 272 ? -43.655 -12.077 68.206 1.00 80.56 272 GLU A O 1
ATOM 2092 N N . SER A 1 273 ? -44.276 -14.174 68.725 1.00 81.94 273 SER A N 1
ATOM 2093 C CA . SER A 1 273 ? -43.156 -14.847 68.062 1.00 81.94 273 SER A CA 1
ATOM 2094 C C . SER A 1 273 ? -43.126 -14.543 66.559 1.00 81.94 273 SER A C 1
ATOM 2096 O O . SER A 1 273 ? -42.098 -14.105 66.031 1.00 81.94 273 SER A O 1
ATOM 2098 N N . LEU A 1 274 ? -44.274 -14.670 65.883 1.00 79.06 274 LEU A N 1
ATOM 2099 C CA . LEU A 1 274 ? -44.420 -14.358 64.459 1.00 79.06 274 LEU A CA 1
ATOM 2100 C C . LEU A 1 274 ? -44.197 -12.869 64.167 1.00 79.06 274 LEU A C 1
ATOM 2102 O O . LEU A 1 274 ? -43.537 -12.536 63.182 1.00 79.06 274 LEU A O 1
ATOM 2106 N N . LYS A 1 275 ? -44.661 -11.965 65.042 1.00 78.12 275 LYS A N 1
ATOM 2107 C CA . LYS A 1 275 ? -44.355 -10.528 64.941 1.00 78.12 275 LYS A CA 1
ATOM 2108 C C . LYS A 1 275 ? -42.857 -10.272 65.048 1.00 78.12 275 LYS A C 1
ATOM 2110 O O . LYS A 1 275 ? -42.312 -9.565 64.210 1.00 78.12 275 LYS A O 1
ATOM 2115 N N . ARG A 1 276 ? -42.164 -10.871 66.022 1.00 80.50 276 ARG A N 1
ATOM 2116 C CA . ARG A 1 276 ? -40.706 -10.707 66.178 1.00 80.50 276 ARG A CA 1
ATOM 2117 C C . ARG A 1 276 ? -39.931 -11.231 64.964 1.00 80.50 276 ARG A C 1
ATOM 2119 O O . ARG A 1 276 ? -38.994 -10.563 64.532 1.00 80.50 276 ARG A O 1
ATOM 2126 N N . GLN A 1 277 ? -40.334 -12.370 64.392 1.00 75.62 277 GLN A N 1
ATOM 2127 C CA . GLN A 1 277 ? -39.737 -12.899 63.157 1.00 75.62 277 GLN A CA 1
ATOM 2128 C C . GLN A 1 277 ? -40.008 -12.004 61.936 1.00 75.62 277 GLN A C 1
ATOM 2130 O O . GLN A 1 277 ? -39.088 -11.745 61.162 1.00 75.62 277 GLN A O 1
ATOM 2135 N N . SER A 1 278 ? -41.229 -11.478 61.787 1.00 71.31 278 SER A N 1
ATOM 2136 C CA . SER A 1 278 ? -41.581 -10.514 60.731 1.00 71.31 278 SER A CA 1
ATOM 2137 C C . SER A 1 278 ? -40.695 -9.260 60.797 1.00 71.31 278 SER A C 1
ATOM 2139 O O . SER A 1 278 ? -40.066 -8.878 59.808 1.00 71.31 278 SER A O 1
ATOM 2141 N N . THR A 1 279 ? -40.526 -8.671 61.987 1.00 67.88 279 THR A N 1
ATOM 2142 C CA . THR A 1 279 ? -39.707 -7.461 62.176 1.00 67.88 279 THR A CA 1
ATOM 2143 C C . THR A 1 279 ? -38.212 -7.701 61.923 1.00 67.88 279 THR A C 1
ATOM 2145 O O . THR A 1 279 ? -37.516 -6.804 61.440 1.00 67.88 279 THR A O 1
ATOM 2148 N N . SER A 1 280 ? -37.696 -8.908 62.194 1.00 65.06 280 SER A N 1
ATOM 2149 C CA . SER A 1 280 ? -36.296 -9.248 61.891 1.00 65.06 280 SER A CA 1
ATOM 2150 C C . SER A 1 280 ? -36.051 -9.531 60.405 1.00 65.06 280 SER A C 1
ATOM 2152 O O . SER A 1 280 ? -34.922 -9.411 59.937 1.00 65.06 280 SER A O 1
ATOM 2154 N N . MET A 1 281 ? -37.089 -9.916 59.657 1.00 59.09 281 MET A N 1
ATOM 2155 C CA . MET A 1 281 ? -37.034 -10.058 58.197 1.00 59.09 281 MET A CA 1
ATOM 2156 C C . MET A 1 281 ? -37.190 -8.718 57.463 1.00 59.09 281 MET A C 1
ATOM 2158 O O . MET A 1 281 ? -36.848 -8.638 56.290 1.00 59.09 281 MET A O 1
ATOM 2162 N N . ALA A 1 282 ? -37.700 -7.676 58.127 1.00 52.81 282 ALA A N 1
ATOM 2163 C CA . ALA A 1 282 ? -37.841 -6.330 57.564 1.00 52.81 282 ALA A CA 1
ATOM 2164 C C . ALA A 1 282 ? -36.586 -5.447 57.728 1.00 52.81 282 ALA A C 1
ATOM 2166 O O . ALA A 1 282 ? -36.503 -4.382 57.122 1.00 52.81 282 ALA A O 1
ATOM 2167 N N . THR A 1 283 ? -35.630 -5.856 58.571 1.00 43.34 283 THR A N 1
ATOM 2168 C CA . THR A 1 283 ? -34.416 -5.085 58.909 1.00 43.34 283 THR A CA 1
ATOM 2169 C C . THR A 1 283 ? -33.121 -5.622 58.279 1.00 43.34 283 THR A C 1
ATOM 2171 O O . THR A 1 283 ? -32.085 -4.975 58.431 1.00 43.34 283 THR A O 1
ATOM 2174 N N . ASN A 1 284 ? -33.178 -6.743 57.549 1.00 38.59 284 ASN A N 1
ATOM 2175 C CA . ASN A 1 284 ? -32.085 -7.309 56.738 1.00 38.59 284 ASN A CA 1
ATOM 2176 C C . ASN A 1 284 ? -32.417 -7.218 55.248 1.00 38.59 284 ASN A C 1
ATOM 2178 O O . ASN A 1 284 ? -31.466 -7.062 54.453 1.00 38.59 284 ASN A O 1
#

pLDDT: mean 80.15, std 10.95, range [38.59, 95.25]